Protein AF-A0A5S4UUR8-F1 (afdb_monomer_lite)

Secondary structure (DSSP, 8-state):
-EEEEETTEEEEE----SS-------TTSSHHHHHHHHHHHHHHHHHHHTSTT--S--HHHHHHHHHHHHHHHH--SSGGGGBPP-SS--EEEEEE--SSGGG-EEEEEETT--S--EESSPPSS--SS------SS-HHHHHHHHHHHHHHS--S--HHHHHHHHHHTSPPPPTHHHHHHTT-

Foldseek 3Di:
DWKDQFALDNIDDDDDDPDDDDDDDDPPNCPQVVVQLVQLLQQLLQVLQPDPPRDWFDQVSSFQSSQVSNCLAVVDPFSLSRGHDDPDWDKIKDWDDDPPNLQTWIWIDTNPHGRTIGTDDIRRGGNNDRDADDDPDDLPVCLVCNLV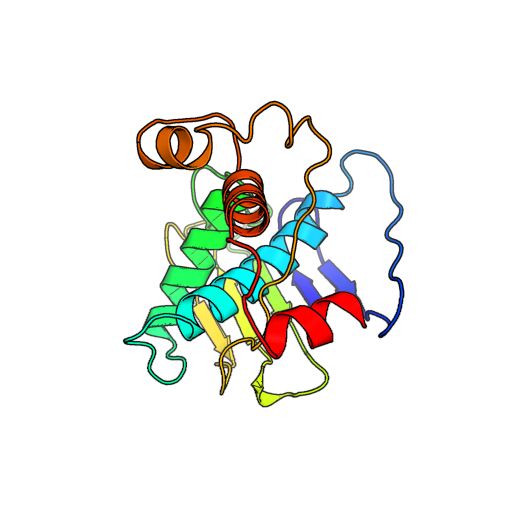CVVVHDDPDGCNSNVNSVVVPDPQDPDPVNVVVVVD

pLDDT: mean 89.29, std 11.8, range [49.94, 98.38]

Structure (mmCIF, N/CA/C/O backbone):
data_AF-A0A5S4UUR8-F1
#
_entry.id   AF-A0A5S4UUR8-F1
#
loop_
_atom_site.group_PDB
_atom_site.id
_atom_site.type_symbol
_atom_site.label_atom_id
_atom_site.label_alt_id
_atom_site.label_comp_id
_atom_site.label_asym_id
_atom_site.label_entity_id
_atom_site.label_seq_id
_atom_site.pdbx_PDB_ins_code
_atom_site.Cartn_x
_atom_site.Cartn_y
_atom_site.Cartn_z
_atom_site.occupancy
_atom_site.B_iso_or_equiv
_atom_site.auth_seq_id
_atom_site.auth_comp_id
_atom_site.auth_asym_id
_atom_site.auth_atom_id
_atom_site.pdbx_PDB_model_num
ATOM 1 N N . MET A 1 1 ? -0.814 -12.217 3.951 1.00 96.75 1 MET A N 1
ATOM 2 C CA . MET A 1 1 ? -1.194 -10.836 4.332 1.00 96.75 1 MET A CA 1
ATOM 3 C C . MET A 1 1 ? -2.125 -10.910 5.519 1.00 96.75 1 MET A C 1
ATOM 5 O O . MET A 1 1 ? -3.099 -11.648 5.456 1.00 96.75 1 MET A O 1
ATOM 9 N N . ILE A 1 2 ? -1.830 -10.153 6.570 1.00 98.19 2 ILE A N 1
ATOM 10 C CA . ILE A 1 2 ? -2.650 -10.065 7.782 1.00 98.19 2 ILE A CA 1
ATOM 11 C C . ILE A 1 2 ? -3.121 -8.620 7.934 1.00 98.19 2 ILE A C 1
ATOM 13 O O . ILE A 1 2 ? -2.344 -7.682 7.742 1.00 98.19 2 ILE A O 1
ATOM 17 N N . ILE A 1 3 ? -4.397 -8.447 8.259 1.00 97.75 3 ILE A N 1
ATOM 18 C CA . ILE A 1 3 ? -5.050 -7.158 8.482 1.00 97.75 3 ILE A CA 1
ATOM 19 C C . ILE A 1 3 ? -5.802 -7.224 9.802 1.00 97.75 3 ILE A C 1
ATOM 21 O O . ILE A 1 3 ? -6.582 -8.151 10.006 1.00 97.75 3 ILE A O 1
ATOM 25 N N . LYS A 1 4 ? -5.658 -6.203 10.648 1.00 97.12 4 LYS A N 1
ATOM 26 C CA . LYS A 1 4 ? -6.534 -5.989 11.808 1.00 97.12 4 LYS A CA 1
ATOM 27 C C . LYS A 1 4 ? -7.007 -4.549 11.864 1.00 97.12 4 LYS A C 1
ATOM 29 O O . LYS A 1 4 ? -6.220 -3.623 11.685 1.00 97.12 4 LYS A O 1
ATOM 34 N N . ASN A 1 5 ? -8.300 -4.368 12.119 1.00 96.31 5 ASN A N 1
ATOM 35 C CA . ASN A 1 5 ? -8.967 -3.077 12.288 1.00 96.31 5 ASN A CA 1
ATOM 36 C C . ASN A 1 5 ? -8.710 -2.058 11.158 1.00 96.31 5 ASN A C 1
ATOM 38 O O . ASN A 1 5 ? -8.659 -0.857 11.424 1.00 96.31 5 ASN A O 1
ATOM 42 N N . LEU A 1 6 ? -8.585 -2.497 9.903 1.00 96.00 6 LEU A N 1
ATOM 43 C CA . LEU A 1 6 ? -8.455 -1.602 8.752 1.00 96.00 6 LEU A CA 1
ATOM 44 C C . LEU A 1 6 ? -9.814 -1.404 8.075 1.00 96.00 6 LEU A C 1
ATOM 46 O O . LEU A 1 6 ? -10.332 -2.292 7.398 1.00 96.00 6 LEU A O 1
ATOM 50 N N . THR A 1 7 ? -10.350 -0.191 8.129 1.00 94.81 7 THR A N 1
ATOM 51 C CA . THR A 1 7 ? -11.594 0.217 7.461 1.00 94.81 7 THR A CA 1
ATOM 52 C C . THR A 1 7 ? -12.779 -0.682 7.846 1.00 94.81 7 THR A C 1
ATOM 54 O O . THR A 1 7 ? -13.216 -0.647 8.996 1.00 94.81 7 THR A O 1
ATOM 57 N N . VAL A 1 8 ? -13.297 -1.491 6.919 1.00 93.94 8 VAL A N 1
ATOM 58 C CA . VAL A 1 8 ? -14.379 -2.456 7.169 1.00 93.94 8 VAL A CA 1
ATOM 59 C C . VAL A 1 8 ? -13.883 -3.784 7.753 1.00 93.94 8 VAL A C 1
ATOM 61 O O . VAL A 1 8 ? -14.676 -4.530 8.324 1.00 93.94 8 VAL A O 1
ATOM 64 N N . PHE A 1 9 ? -12.582 -4.078 7.667 1.00 94.69 9 PHE A N 1
ATOM 65 C CA . PHE A 1 9 ? -12.004 -5.323 8.167 1.00 94.69 9 PHE A CA 1
ATOM 66 C C . PHE A 1 9 ? -11.793 -5.255 9.683 1.00 94.69 9 PHE A C 1
ATOM 68 O O . PHE A 1 9 ? -11.055 -4.408 10.188 1.00 94.69 9 PHE A O 1
ATOM 75 N N . ALA A 1 10 ? -12.443 -6.162 10.420 1.00 94.44 10 ALA A N 1
ATOM 76 C CA . ALA A 1 10 ? -12.110 -6.424 11.822 1.00 94.44 10 ALA A CA 1
ATOM 77 C C . ALA A 1 10 ? -10.766 -7.153 11.908 1.00 94.44 10 ALA A C 1
ATOM 79 O O . ALA A 1 10 ? -9.849 -6.706 12.585 1.00 94.44 10 ALA A O 1
ATOM 80 N N . GLU A 1 11 ? -10.675 -8.241 11.157 1.00 96.00 11 GLU A N 1
ATOM 81 C CA . GLU A 1 11 ? -9.517 -9.099 11.011 1.00 96.00 11 GLU A CA 1
ATOM 82 C C . GLU A 1 11 ? -9.646 -9.800 9.658 1.00 96.00 11 GLU A C 1
ATOM 84 O O . GLU A 1 11 ? -10.761 -10.100 9.219 1.00 96.00 11 GLU A O 1
ATOM 89 N N . ALA A 1 12 ? -8.530 -9.999 8.970 1.00 96.50 12 ALA A N 1
ATOM 90 C CA . ALA A 1 12 ? -8.457 -10.820 7.775 1.00 96.50 12 ALA A CA 1
ATOM 91 C C . ALA A 1 12 ? -7.053 -11.410 7.651 1.00 96.50 12 ALA A C 1
ATOM 93 O O . ALA A 1 12 ? -6.057 -10.694 7.767 1.00 96.50 12 ALA A O 1
ATOM 94 N N . GLU A 1 13 ? -6.990 -12.701 7.361 1.00 97.69 13 GLU A N 1
ATOM 95 C CA . GLU A 1 13 ? -5.760 -13.411 7.039 1.00 97.69 13 GLU A CA 1
ATOM 96 C C . GLU A 1 13 ? -5.913 -14.010 5.643 1.00 97.69 13 GLU A C 1
ATOM 98 O O . GLU A 1 13 ? -6.865 -14.739 5.365 1.00 97.69 13 GLU A O 1
ATOM 103 N N . LEU A 1 14 ? -5.011 -13.632 4.737 1.00 97.00 14 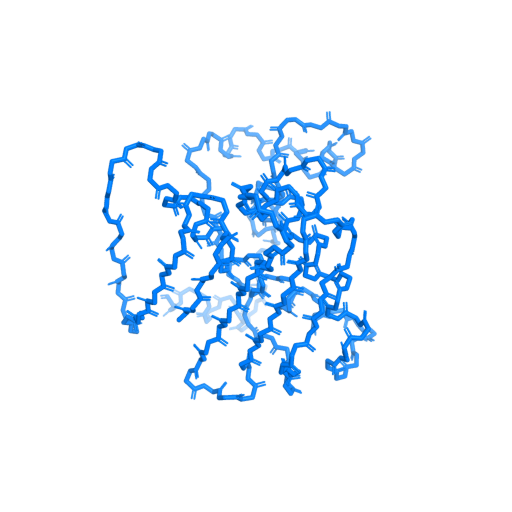LEU A N 1
ATOM 104 C CA . LEU A 1 14 ? -5.046 -14.044 3.340 1.00 97.00 14 LEU A CA 1
ATOM 105 C C . LEU A 1 14 ? -3.724 -14.676 2.929 1.00 97.00 14 LEU A C 1
ATOM 107 O O . LEU A 1 14 ? -2.660 -14.057 3.054 1.00 97.00 14 LEU A O 1
ATOM 111 N N . THR A 1 15 ? -3.829 -15.857 2.333 1.00 96.88 15 THR A N 1
ATOM 112 C CA . THR A 1 15 ? -2.734 -16.538 1.644 1.00 96.88 15 THR A CA 1
ATOM 113 C C . THR A 1 15 ? -2.980 -16.440 0.148 1.00 96.88 15 THR A C 1
ATOM 115 O O . THR A 1 15 ? -4.022 -16.870 -0.343 1.00 96.88 15 THR A O 1
ATOM 118 N N . PHE A 1 16 ? -2.036 -15.840 -0.573 1.00 95.81 16 PHE A N 1
ATOM 119 C CA . PHE A 1 16 ? -2.121 -15.693 -2.022 1.00 95.81 16 PHE A CA 1
ATOM 120 C C . PHE A 1 16 ? -1.439 -16.874 -2.714 1.00 95.81 16 PHE A C 1
ATOM 122 O O . PHE A 1 16 ? -0.411 -17.365 -2.253 1.00 95.81 16 PHE A O 1
ATOM 129 N N . SER A 1 17 ? -2.002 -17.311 -3.836 1.00 95.94 17 SER A N 1
ATOM 130 C CA . SER A 1 17 ? -1.333 -18.221 -4.765 1.00 95.94 17 SER A CA 1
ATOM 131 C C . SER A 1 17 ? -0.303 -17.466 -5.614 1.00 95.94 17 SER A C 1
ATOM 133 O O . SER A 1 17 ? -0.452 -16.265 -5.850 1.00 95.94 17 SER A O 1
ATOM 135 N N . ALA A 1 18 ? 0.705 -18.176 -6.126 1.00 93.56 18 ALA A N 1
ATOM 136 C CA . ALA A 1 18 ? 1.696 -17.617 -7.053 1.00 93.56 18 ALA A CA 1
ATOM 137 C C . ALA A 1 18 ? 1.113 -17.256 -8.437 1.00 93.56 18 ALA A C 1
ATOM 139 O O . ALA A 1 18 ? 1.745 -16.541 -9.211 1.00 93.56 18 ALA A O 1
ATOM 140 N N . GLY A 1 19 ? -0.077 -17.776 -8.758 1.00 95.00 19 GLY A N 1
ATOM 141 C CA . GLY A 1 19 ? -0.773 -17.528 -10.015 1.00 95.00 19 GLY A CA 1
ATOM 142 C C . GLY A 1 19 ? -1.834 -16.437 -9.885 1.00 95.00 19 GLY A C 1
ATOM 143 O O . GLY A 1 19 ? -1.593 -15.341 -9.378 1.00 95.00 19 GLY A O 1
ATOM 144 N N . LEU A 1 20 ? -3.036 -16.744 -10.369 1.00 95.19 20 LEU A N 1
ATOM 145 C CA . LEU A 1 20 ? -4.160 -15.820 -10.333 1.00 95.19 20 LEU A CA 1
ATOM 146 C C . LEU A 1 20 ? -4.904 -15.916 -8.999 1.00 95.19 20 LEU A C 1
ATOM 148 O O . LEU A 1 20 ? -5.399 -16.973 -8.616 1.00 95.19 20 LEU A O 1
ATOM 152 N N . ASN A 1 21 ? -5.053 -14.775 -8.335 1.00 96.12 21 ASN A N 1
ATOM 153 C CA . ASN A 1 21 ? -5.873 -14.638 -7.140 1.00 96.12 21 ASN A CA 1
ATOM 154 C C . ASN A 1 21 ? -7.177 -13.922 -7.503 1.00 96.12 21 ASN A C 1
ATOM 156 O O . ASN A 1 21 ? -7.143 -12.809 -8.026 1.00 96.12 21 ASN A O 1
ATOM 160 N N . VAL A 1 22 ? -8.321 -14.547 -7.216 1.00 95.88 22 VAL A N 1
ATOM 161 C CA . VAL A 1 22 ? -9.651 -13.980 -7.481 1.00 95.88 22 VAL A CA 1
ATOM 162 C C . VAL A 1 22 ? -10.317 -13.639 -6.151 1.00 95.88 22 VAL A C 1
ATOM 164 O O . VAL A 1 22 ? -10.516 -14.512 -5.312 1.00 95.88 22 VAL A O 1
ATOM 167 N N . ILE A 1 23 ? -10.663 -12.365 -5.957 1.00 94.31 23 ILE A N 1
ATOM 168 C CA . ILE A 1 23 ? -11.303 -11.870 -4.731 1.00 94.31 23 ILE A CA 1
ATOM 169 C C . ILE A 1 23 ? -12.742 -11.472 -5.051 1.00 94.31 23 ILE A C 1
ATOM 171 O O . ILE A 1 23 ? -12.981 -10.518 -5.793 1.00 94.31 23 ILE A O 1
ATOM 175 N N . VAL A 1 24 ? -13.700 -12.186 -4.461 1.00 94.75 24 VAL A N 1
ATOM 176 C CA . VAL A 1 24 ? -15.140 -11.979 -4.668 1.00 94.75 24 VAL A CA 1
ATOM 177 C C . VAL A 1 24 ? -15.791 -11.528 -3.364 1.00 94.75 24 VAL A C 1
ATOM 179 O O . VAL A 1 24 ? -15.368 -11.898 -2.275 1.00 94.75 24 VAL A O 1
ATOM 182 N N . GLY A 1 25 ? -16.817 -10.693 -3.474 1.00 93.50 25 GLY A N 1
ATOM 183 C CA . GLY A 1 25 ? -17.599 -10.203 -2.344 1.00 93.50 25 GLY A CA 1
ATOM 184 C C . GLY A 1 25 ? -18.566 -9.121 -2.797 1.00 93.50 25 GLY A C 1
ATOM 185 O O . GLY A 1 25 ? -18.416 -8.573 -3.894 1.00 93.50 25 GLY A O 1
ATOM 186 N N . GLU A 1 26 ? -19.532 -8.775 -1.957 1.00 94.75 26 GLU A N 1
ATOM 187 C CA . GLU A 1 26 ? -20.516 -7.738 -2.267 1.00 94.75 26 GLU A CA 1
ATOM 188 C C . GLU A 1 26 ? -19.878 -6.341 -2.359 1.00 94.75 26 GLU A C 1
ATOM 190 O O . GLU A 1 26 ? -18.713 -6.098 -1.997 1.00 94.75 26 GLU A O 1
ATOM 195 N N . ASN A 1 27 ? -20.632 -5.395 -2.914 1.00 91.69 27 ASN A N 1
ATOM 196 C CA . ASN A 1 27 ? -20.220 -3.998 -2.954 1.00 91.69 27 ASN A CA 1
ATOM 197 C C . ASN A 1 27 ? -20.096 -3.455 -1.526 1.00 91.69 27 ASN A C 1
ATOM 199 O O . ASN A 1 27 ? -20.938 -3.710 -0.677 1.00 91.69 27 ASN A O 1
ATOM 203 N N . GLY A 1 28 ? -19.016 -2.723 -1.250 1.00 90.19 28 GLY A N 1
ATOM 204 C CA . GLY A 1 28 ? -18.756 -2.189 0.090 1.00 90.19 28 GLY A CA 1
ATOM 205 C C . GLY A 1 28 ? -18.038 -3.139 1.059 1.00 90.19 28 GLY A C 1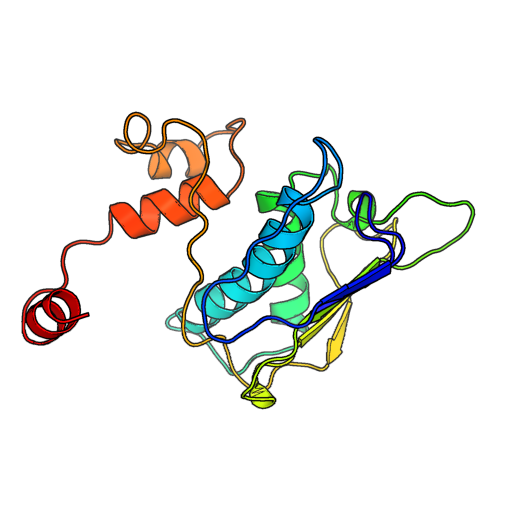
ATOM 206 O O . GLY A 1 28 ? -17.584 -2.675 2.098 1.00 90.19 28 GLY A O 1
ATOM 207 N N . CYS A 1 29 ? -17.791 -4.410 0.713 1.00 93.50 29 CYS A N 1
ATOM 208 C CA . CYS A 1 29 ? -17.043 -5.348 1.577 1.00 93.50 29 CYS A CA 1
ATOM 209 C C . CYS A 1 29 ? -15.529 -5.067 1.695 1.00 93.50 29 CYS A C 1
ATOM 211 O O . CYS A 1 29 ? -14.784 -5.901 2.195 1.00 93.50 29 CYS A O 1
ATOM 213 N N . GLY A 1 30 ? -15.034 -3.929 1.199 1.00 93.94 30 GLY A N 1
ATOM 214 C CA . GLY A 1 30 ? -13.624 -3.549 1.349 1.00 93.94 30 GLY A CA 1
ATOM 215 C C . GLY A 1 30 ? -12.650 -4.189 0.358 1.00 93.94 30 GLY A C 1
ATOM 216 O O . GLY A 1 30 ? -11.448 -4.010 0.520 1.00 93.94 30 GLY A O 1
ATOM 217 N N . LYS A 1 31 ? -13.119 -4.867 -0.702 1.00 95.06 31 LYS A N 1
ATOM 218 C CA . LYS A 1 31 ? -12.254 -5.477 -1.740 1.00 95.06 31 LYS A CA 1
ATOM 219 C C . LYS A 1 31 ? -11.187 -4.508 -2.273 1.00 95.06 31 LYS A C 1
ATOM 221 O O . LYS A 1 31 ? -10.006 -4.835 -2.314 1.00 95.06 31 LYS A O 1
ATOM 226 N N . SER A 1 32 ? -11.596 -3.285 -2.619 1.00 94.19 32 SER A N 1
ATOM 227 C CA . SER A 1 32 ? -10.669 -2.256 -3.100 1.00 94.19 32 SER A CA 1
ATOM 228 C C . SER A 1 32 ? -9.694 -1.800 -2.018 1.00 94.19 32 SER A C 1
ATOM 230 O O . SER A 1 32 ? -8.544 -1.533 -2.331 1.00 94.19 32 SER A O 1
ATOM 232 N N . HIS A 1 33 ? -10.124 -1.728 -0.755 1.00 95.75 33 HIS A N 1
ATOM 233 C CA . HIS A 1 33 ? -9.256 -1.344 0.361 1.00 95.75 33 HIS A CA 1
ATOM 234 C C . HIS A 1 33 ? -8.196 -2.413 0.628 1.00 95.75 33 HIS A C 1
ATOM 236 O O . HIS A 1 33 ? -7.029 -2.076 0.775 1.00 95.75 33 HIS A O 1
ATOM 242 N N . LEU A 1 34 ? -8.581 -3.690 0.597 1.00 96.50 34 LEU A N 1
ATOM 243 C CA . LEU A 1 34 ? -7.673 -4.830 0.704 1.00 96.50 34 LEU A CA 1
ATOM 244 C C . LEU A 1 34 ? -6.558 -4.761 -0.351 1.00 96.50 34 LEU A C 1
ATOM 246 O O . LEU A 1 34 ? -5.376 -4.769 -0.006 1.00 96.50 34 LEU A O 1
ATOM 250 N N . LEU A 1 35 ? -6.933 -4.636 -1.629 1.00 96.12 35 LEU A N 1
ATOM 251 C CA . LEU A 1 35 ? -5.970 -4.570 -2.732 1.00 96.12 35 LEU A CA 1
ATOM 252 C C . LEU A 1 35 ? -5.103 -3.309 -2.664 1.00 96.12 35 LEU A C 1
ATOM 254 O O . LEU A 1 35 ? -3.888 -3.386 -2.835 1.00 96.12 35 LEU A O 1
ATOM 258 N N . LYS A 1 36 ? -5.713 -2.155 -2.375 1.00 97.19 36 LYS A N 1
ATOM 259 C CA . LYS A 1 36 ? -4.995 -0.885 -2.254 1.00 97.19 36 LYS A CA 1
ATOM 260 C C . LYS A 1 36 ? -4.015 -0.881 -1.089 1.00 97.19 36 LYS A C 1
ATOM 262 O O . LYS A 1 36 ? -2.927 -0.357 -1.255 1.00 97.19 36 LYS A O 1
ATOM 267 N N . SER A 1 37 ? -4.334 -1.493 0.049 1.00 97.56 37 SER A N 1
ATOM 268 C CA . SER A 1 37 ? -3.401 -1.578 1.177 1.00 97.56 37 SER A CA 1
ATOM 269 C C . SER A 1 37 ? -2.180 -2.434 0.864 1.00 97.56 37 SER A C 1
ATOM 271 O O . SER A 1 37 ? -1.068 -2.018 1.177 1.00 97.56 37 SER A O 1
ATOM 273 N N . ALA A 1 38 ? -2.359 -3.586 0.207 1.00 97.38 38 ALA A N 1
ATOM 274 C CA . ALA A 1 38 ? -1.225 -4.379 -0.270 1.00 97.38 38 ALA A CA 1
ATOM 275 C C . ALA A 1 38 ? -0.386 -3.580 -1.280 1.00 97.38 38 ALA A C 1
ATOM 277 O O . ALA A 1 38 ? 0.832 -3.472 -1.134 1.00 97.38 38 ALA A O 1
ATOM 278 N N . TYR A 1 39 ? -1.052 -2.952 -2.253 1.00 97.94 39 TYR A N 1
ATOM 279 C CA . TYR A 1 39 ? -0.413 -2.096 -3.247 1.00 97.94 39 TYR A CA 1
ATOM 280 C C . TYR A 1 39 ? 0.385 -0.954 -2.603 1.00 97.94 39 TYR A C 1
ATOM 282 O O . TYR A 1 39 ? 1.546 -0.778 -2.953 1.00 97.94 39 TYR A O 1
ATOM 290 N N . SER A 1 40 ? -0.183 -0.226 -1.634 1.00 98.19 40 SER A N 1
ATOM 291 C CA . SER A 1 40 ? 0.468 0.911 -0.973 1.00 98.19 40 SER A CA 1
ATOM 292 C C . SER A 1 40 ? 1.817 0.531 -0.374 1.00 98.19 40 SER A C 1
ATOM 294 O O . SER A 1 40 ? 2.783 1.260 -0.566 1.00 98.19 40 SER A O 1
ATOM 296 N N . LEU A 1 41 ? 1.917 -0.598 0.334 1.00 97.94 41 LEU A N 1
ATOM 297 C CA . LEU A 1 41 ? 3.177 -0.977 0.985 1.00 97.94 41 LEU A CA 1
ATOM 298 C C . LEU A 1 41 ? 4.222 -1.447 -0.028 1.00 97.94 41 LEU A C 1
ATOM 300 O O . LEU A 1 41 ? 5.381 -1.039 0.047 1.00 97.94 41 LEU A O 1
ATOM 304 N N . ILE A 1 42 ? 3.811 -2.257 -1.008 1.00 97.94 42 ILE A N 1
ATOM 305 C CA . ILE A 1 42 ? 4.733 -2.782 -2.022 1.00 97.94 42 ILE A CA 1
ATOM 306 C C . ILE A 1 42 ? 5.220 -1.647 -2.938 1.00 97.94 42 ILE A C 1
ATOM 308 O O . ILE A 1 42 ? 6.419 -1.538 -3.187 1.00 97.94 42 ILE A O 1
ATOM 312 N N . ALA A 1 43 ? 4.318 -0.773 -3.398 1.00 97.81 43 ALA A N 1
ATOM 313 C CA . ALA A 1 43 ? 4.649 0.369 -4.250 1.00 97.81 43 ALA A CA 1
ATOM 314 C C . ALA A 1 43 ? 5.583 1.348 -3.543 1.00 97.81 43 ALA A C 1
ATOM 316 O O . ALA A 1 43 ? 6.628 1.686 -4.087 1.00 97.81 43 ALA A O 1
ATOM 317 N N . ALA A 1 44 ? 5.264 1.729 -2.306 1.00 97.50 44 ALA A N 1
ATOM 318 C CA . ALA A 1 44 ? 6.066 2.690 -1.562 1.00 97.50 44 ALA A CA 1
ATOM 319 C C . ALA A 1 44 ? 7.484 2.164 -1.269 1.00 97.50 44 ALA A C 1
ATOM 321 O O . ALA A 1 44 ? 8.456 2.906 -1.389 1.00 97.50 44 ALA A O 1
ATOM 322 N N . SER A 1 45 ? 7.620 0.868 -0.956 1.00 97.50 45 SER A N 1
ATOM 323 C CA . SER A 1 45 ? 8.929 0.217 -0.809 1.00 97.50 45 SER A CA 1
ATOM 324 C C . SER A 1 45 ? 9.715 0.207 -2.129 1.00 97.50 45 SER A C 1
ATOM 326 O O . SER A 1 45 ? 10.885 0.589 -2.163 1.00 97.50 45 SER A O 1
ATOM 328 N N . ALA A 1 46 ? 9.072 -0.175 -3.235 1.00 96.56 46 ALA A N 1
ATOM 329 C CA . ALA A 1 46 ? 9.723 -0.231 -4.543 1.00 96.56 46 ALA A CA 1
ATOM 330 C C . ALA A 1 46 ? 10.121 1.155 -5.078 1.00 96.56 46 ALA A C 1
ATOM 332 O O . ALA A 1 46 ? 11.159 1.296 -5.723 1.00 96.56 46 ALA A O 1
ATOM 333 N N . GLU A 1 47 ? 9.308 2.182 -4.836 1.00 95.06 47 GLU A N 1
ATOM 334 C CA . GLU A 1 47 ? 9.591 3.569 -5.216 1.00 95.06 47 GLU A CA 1
ATOM 335 C C . GLU A 1 47 ? 10.781 4.135 -4.449 1.00 95.06 47 GLU A C 1
ATOM 337 O O . GLU A 1 47 ? 11.667 4.736 -5.059 1.00 95.06 47 GLU A O 1
ATOM 342 N N . GLU A 1 48 ? 10.841 3.909 -3.135 1.00 96.12 48 GLU A N 1
ATOM 343 C CA . GLU A 1 48 ? 11.961 4.362 -2.311 1.00 96.12 48 GLU A CA 1
ATOM 344 C C . GLU A 1 48 ? 13.270 3.692 -2.738 1.00 96.12 48 GLU A C 1
ATOM 346 O O . GLU A 1 48 ? 14.268 4.378 -2.952 1.00 96.12 48 GLU A O 1
ATOM 351 N N . GLY A 1 49 ? 13.245 2.376 -2.973 1.00 95.25 49 GLY A N 1
ATOM 352 C CA . GLY A 1 49 ? 14.414 1.612 -3.415 1.00 95.25 49 GLY A CA 1
ATOM 353 C C . GLY A 1 49 ? 14.946 1.979 -4.805 1.00 95.25 49 GLY A C 1
ATOM 354 O O . GLY A 1 49 ? 16.085 1.651 -5.127 1.00 95.25 49 GLY A O 1
ATOM 355 N N . ARG A 1 50 ? 14.156 2.666 -5.641 1.00 91.69 50 ARG A N 1
ATOM 356 C CA . ARG A 1 50 ? 14.582 3.138 -6.975 1.00 91.69 50 ARG A CA 1
ATOM 357 C C . ARG A 1 50 ? 15.268 4.498 -6.957 1.00 91.69 50 ARG A C 1
ATOM 359 O O . ARG A 1 50 ? 15.817 4.903 -7.983 1.00 91.69 50 ARG A O 1
ATOM 366 N N . LYS A 1 51 ? 15.214 5.233 -5.845 1.00 92.44 51 LYS A N 1
ATOM 367 C CA . LYS A 1 51 ? 15.862 6.545 -5.755 1.00 92.44 51 LYS A CA 1
ATOM 368 C C . LYS A 1 51 ? 17.378 6.385 -5.854 1.00 92.44 51 LYS A C 1
ATOM 370 O O . LYS A 1 51 ? 17.954 5.464 -5.289 1.00 92.44 51 LYS A O 1
ATOM 375 N N . LEU A 1 52 ? 18.044 7.330 -6.518 1.00 85.00 52 LEU A N 1
ATOM 376 C CA . LEU A 1 52 ? 19.511 7.330 -6.647 1.00 85.00 52 LEU A CA 1
ATOM 377 C C . LEU A 1 52 ? 20.227 7.386 -5.288 1.00 85.00 52 LEU A C 1
ATOM 379 O O . LEU A 1 52 ? 21.337 6.887 -5.150 1.00 85.00 52 LEU A O 1
ATOM 383 N N . SER A 1 53 ? 19.583 7.989 -4.289 1.00 86.75 53 SER A N 1
ATOM 384 C CA . SER A 1 53 ? 20.069 8.105 -2.914 1.00 86.75 53 SER A CA 1
ATOM 385 C C . SER A 1 53 ? 19.566 6.988 -1.994 1.00 86.75 53 SER A C 1
ATOM 387 O O . SER A 1 53 ? 19.650 7.139 -0.775 1.00 86.75 53 SER A O 1
ATOM 389 N N . ALA A 1 54 ? 18.965 5.923 -2.535 1.00 86.31 54 ALA A N 1
ATOM 390 C CA . ALA A 1 54 ? 18.390 4.859 -1.725 1.00 86.31 54 ALA A CA 1
ATOM 391 C C . ALA A 1 54 ? 19.485 4.150 -0.916 1.00 86.31 54 ALA A C 1
ATOM 393 O O . ALA A 1 54 ? 20.407 3.547 -1.466 1.00 86.31 54 ALA A O 1
ATOM 394 N N . SER A 1 55 ? 19.370 4.223 0.407 1.00 91.12 55 SER A N 1
ATOM 395 C CA . SER A 1 55 ? 20.103 3.373 1.342 1.00 91.12 55 SER A CA 1
ATOM 396 C C . SER A 1 55 ? 19.277 2.127 1.673 1.00 91.12 55 SER A C 1
ATOM 398 O O . SER A 1 55 ? 18.152 1.981 1.203 1.00 91.12 55 SER A O 1
ATOM 400 N N . VAL A 1 56 ? 19.819 1.216 2.483 1.00 93.88 56 VAL A N 1
ATOM 401 C CA . VAL A 1 56 ? 19.067 0.074 3.038 1.00 93.88 56 VAL A CA 1
ATOM 402 C C . VAL A 1 56 ? 17.814 0.582 3.781 1.00 93.88 56 VAL A C 1
ATOM 404 O O . VAL A 1 56 ? 17.888 1.653 4.398 1.00 93.88 56 VAL A O 1
ATOM 407 N N . PRO A 1 57 ? 16.674 -0.143 3.764 1.00 95.94 57 PRO A N 1
ATOM 408 C CA . PRO A 1 57 ? 15.480 0.281 4.484 1.00 95.94 57 PRO A CA 1
ATOM 409 C C . PRO A 1 57 ? 15.761 0.612 5.949 1.00 95.94 57 PRO A C 1
ATOM 411 O O . PRO A 1 57 ? 16.396 -0.143 6.684 1.00 95.94 57 PRO A O 1
ATOM 414 N N . THR A 1 58 ? 15.241 1.752 6.398 1.00 96.50 58 THR A N 1
ATOM 415 C CA . THR A 1 58 ? 15.284 2.153 7.806 1.00 96.50 58 THR A CA 1
ATOM 416 C C . THR A 1 58 ? 13.873 2.373 8.322 1.00 96.50 58 THR A C 1
ATOM 418 O O . THR A 1 58 ? 12.976 2.754 7.564 1.00 96.50 58 THR A O 1
ATOM 421 N N . LYS A 1 59 ? 13.675 2.185 9.634 1.00 95.94 59 LYS A N 1
ATOM 422 C CA . LYS A 1 59 ? 12.374 2.437 10.269 1.00 95.94 59 LYS A CA 1
ATOM 423 C C . LYS A 1 59 ? 11.887 3.853 9.966 1.00 95.94 59 LYS A C 1
ATOM 425 O O . LYS A 1 59 ? 10.790 4.002 9.450 1.00 95.94 59 LYS A O 1
ATOM 430 N N . THR A 1 60 ? 12.723 4.867 10.178 1.00 95.56 60 THR A N 1
ATOM 431 C CA . THR A 1 60 ? 12.360 6.278 9.975 1.00 95.56 60 THR A CA 1
ATOM 432 C C . THR A 1 60 ? 11.852 6.573 8.563 1.00 95.56 60 THR A C 1
ATOM 434 O O . THR A 1 60 ? 10.886 7.319 8.404 1.00 95.56 60 THR A O 1
ATOM 437 N N . ILE A 1 61 ? 12.477 5.984 7.536 1.00 96.38 61 ILE A N 1
ATOM 438 C CA . ILE A 1 61 ? 12.038 6.153 6.145 1.00 96.38 61 ILE A CA 1
ATOM 439 C C . ILE A 1 61 ? 10.690 5.453 5.938 1.00 96.38 61 ILE A C 1
ATOM 441 O O . ILE A 1 61 ? 9.720 6.098 5.535 1.00 96.38 61 ILE A O 1
ATOM 445 N N . LEU A 1 62 ? 10.596 4.164 6.281 1.00 97.06 62 LEU A N 1
ATOM 446 C CA . LEU A 1 62 ? 9.380 3.368 6.075 1.00 97.06 62 LEU A CA 1
ATOM 447 C C . LEU A 1 62 ? 8.168 3.922 6.834 1.00 97.06 62 LEU A C 1
ATOM 449 O O . LEU A 1 62 ? 7.061 3.912 6.302 1.00 97.06 62 LEU A O 1
ATOM 453 N N . GLN A 1 63 ? 8.365 4.459 8.043 1.00 98.12 63 GLN A N 1
ATOM 454 C CA . GLN A 1 63 ? 7.294 5.057 8.846 1.00 98.12 63 GLN A CA 1
ATOM 455 C C . GLN A 1 63 ? 6.556 6.174 8.105 1.00 98.12 63 GLN A C 1
ATOM 457 O O . GLN A 1 63 ? 5.327 6.248 8.162 1.00 98.12 63 GLN A O 1
ATOM 462 N N . LYS A 1 64 ? 7.305 7.033 7.410 1.00 97.81 64 LYS A N 1
ATOM 463 C CA . LYS A 1 64 ? 6.761 8.172 6.665 1.00 97.81 64 LYS A CA 1
ATOM 464 C C . LYS A 1 64 ? 6.240 7.744 5.303 1.00 97.81 64 LYS A C 1
ATOM 466 O O . LYS A 1 64 ? 5.136 8.120 4.924 1.00 97.81 64 LYS A O 1
ATOM 471 N N . VAL A 1 65 ? 7.013 6.930 4.589 1.00 97.31 65 VAL A N 1
ATOM 472 C CA . VAL A 1 65 ? 6.713 6.509 3.215 1.00 97.31 65 VAL A CA 1
ATOM 473 C C . VAL A 1 65 ? 5.452 5.640 3.157 1.00 97.31 65 VAL A C 1
ATOM 475 O O . VAL A 1 65 ? 4.570 5.901 2.339 1.00 97.31 65 VAL A O 1
ATOM 478 N N . TYR A 1 66 ? 5.282 4.686 4.078 1.00 98.38 66 TYR A N 1
ATOM 479 C CA . TYR A 1 66 ? 4.053 3.888 4.150 1.00 98.38 66 TYR A CA 1
ATOM 480 C C . TYR A 1 66 ? 2.835 4.715 4.555 1.00 98.38 66 TYR A C 1
ATOM 482 O O . TYR A 1 66 ? 1.773 4.569 3.950 1.00 98.38 66 TYR A O 1
ATOM 490 N N . ALA A 1 67 ? 2.975 5.608 5.539 1.00 98.25 67 ALA A N 1
ATOM 491 C CA . ALA A 1 67 ? 1.886 6.496 5.938 1.00 98.25 67 ALA A CA 1
ATOM 492 C C . ALA A 1 67 ? 1.442 7.402 4.782 1.00 98.25 67 ALA A C 1
ATOM 494 O O . ALA A 1 67 ? 0.246 7.502 4.508 1.00 98.25 67 ALA A O 1
ATOM 495 N N . TYR A 1 68 ? 2.402 8.012 4.083 1.00 97.94 68 TYR A N 1
ATOM 496 C CA . TYR A 1 68 ? 2.154 8.852 2.916 1.00 97.94 68 TYR A CA 1
ATOM 497 C C . TYR A 1 68 ? 1.396 8.082 1.833 1.00 97.94 68 TYR A C 1
ATOM 499 O O . TYR A 1 68 ? 0.320 8.514 1.420 1.00 97.94 68 TYR A O 1
ATOM 507 N N . LYS A 1 69 ? 1.899 6.912 1.415 1.00 98.06 69 LYS A N 1
ATOM 508 C CA . LYS A 1 69 ? 1.276 6.144 0.328 1.00 98.06 69 LYS A CA 1
ATOM 509 C C . LYS A 1 69 ? -0.123 5.644 0.702 1.00 98.06 69 LYS A C 1
ATOM 511 O O . LYS A 1 69 ? -1.041 5.719 -0.108 1.00 98.06 69 LYS A O 1
ATOM 516 N N . LEU A 1 70 ? -0.330 5.180 1.940 1.00 98.25 70 LEU A N 1
ATOM 517 C CA . LEU A 1 70 ? -1.658 4.774 2.422 1.00 98.25 70 LEU A CA 1
ATOM 518 C C . LEU A 1 70 ? -2.661 5.934 2.371 1.00 98.25 70 LEU A C 1
ATOM 520 O O . LEU A 1 70 ? -3.790 5.744 1.918 1.00 98.25 70 LEU A O 1
ATOM 524 N N . VAL A 1 71 ? -2.262 7.134 2.807 1.00 97.62 71 VAL A N 1
ATOM 525 C CA . VAL A 1 71 ? -3.139 8.314 2.805 1.00 97.62 71 VAL A CA 1
ATOM 526 C C . VAL A 1 71 ? -3.465 8.763 1.380 1.00 97.62 71 VAL A C 1
ATOM 528 O O . VAL A 1 71 ? -4.627 9.001 1.070 1.00 97.62 71 VAL A O 1
ATOM 531 N N . ASN A 1 72 ? -2.490 8.824 0.480 1.00 96.31 72 ASN A N 1
ATOM 532 C CA . ASN A 1 72 ? -2.733 9.298 -0.886 1.00 96.31 72 ASN A CA 1
ATOM 533 C C . ASN A 1 72 ? -3.526 8.300 -1.754 1.00 96.31 72 ASN A C 1
ATOM 535 O O . ASN A 1 72 ? -4.233 8.706 -2.678 1.00 96.31 72 ASN A O 1
ATOM 539 N N . ILE A 1 73 ? -3.486 7.002 -1.432 1.00 96.31 73 ILE A N 1
ATOM 540 C CA . ILE A 1 73 ? -4.206 5.953 -2.176 1.00 96.31 73 ILE A CA 1
ATOM 541 C C . ILE A 1 73 ? -5.616 5.682 -1.640 1.00 96.31 73 ILE A C 1
ATOM 543 O O . ILE A 1 73 ? -6.557 5.460 -2.414 1.00 96.31 73 ILE A O 1
ATOM 547 N N . LEU A 1 74 ? -5.775 5.640 -0.315 1.00 95.81 74 LEU A N 1
ATOM 548 C CA . LEU A 1 74 ? -7.068 5.374 0.330 1.00 95.81 74 LEU A CA 1
ATOM 549 C C . LEU A 1 74 ? -7.847 6.662 0.629 1.00 95.81 74 LEU A C 1
ATOM 551 O O . LEU A 1 74 ? -9.031 6.588 0.943 1.00 95.81 74 LEU A O 1
ATOM 555 N N . ARG A 1 75 ? -7.192 7.825 0.522 1.00 94.75 75 ARG A N 1
ATOM 556 C CA . ARG A 1 75 ? -7.747 9.178 0.703 1.00 94.75 75 ARG A CA 1
ATOM 557 C C . ARG A 1 75 ? -8.566 9.406 1.988 1.00 94.75 75 ARG A C 1
ATOM 559 O O . ARG A 1 75 ? -9.634 10.016 1.927 1.00 94.75 75 ARG A O 1
ATOM 566 N N . PRO A 1 76 ? -8.105 8.955 3.169 1.00 94.88 76 PRO A N 1
ATOM 567 C CA . PRO A 1 76 ? -8.673 9.412 4.431 1.00 94.88 76 PRO A CA 1
ATOM 568 C C . PRO A 1 76 ? -8.257 10.869 4.727 1.00 94.88 76 PRO A C 1
ATOM 570 O O . PRO A 1 76 ? -7.252 11.349 4.213 1.00 94.88 76 PRO A O 1
ATOM 573 N N . GLU A 1 77 ? -8.950 11.548 5.648 1.00 92.75 77 GLU A N 1
ATOM 574 C CA . GLU A 1 77 ? -8.502 12.861 6.165 1.00 92.75 77 GLU A CA 1
ATOM 575 C C . GLU A 1 77 ? -7.134 12.778 6.870 1.00 92.75 77 GLU A C 1
ATOM 577 O O . GLU A 1 77 ? -6.310 13.683 6.774 1.00 92.75 77 GLU A O 1
ATOM 582 N N . THR A 1 78 ? -6.895 11.691 7.610 1.00 95.19 78 THR A N 1
ATOM 583 C CA . THR A 1 78 ? -5.625 11.382 8.283 1.00 95.19 78 THR A CA 1
ATOM 584 C C . THR A 1 78 ? -5.403 9.874 8.301 1.00 95.19 78 THR A C 1
ATOM 586 O O . THR A 1 78 ? -6.364 9.108 8.215 1.00 95.19 78 THR A O 1
ATOM 589 N N . LEU A 1 79 ? -4.159 9.422 8.488 1.00 97.06 79 LEU A N 1
ATOM 590 C CA . LEU A 1 79 ? -3.830 7.992 8.571 1.00 97.06 79 LEU A CA 1
ATOM 591 C C . LEU A 1 79 ? -4.738 7.229 9.554 1.00 97.06 79 LEU A C 1
ATOM 593 O O . LEU A 1 79 ? -5.297 6.188 9.219 1.00 97.06 79 LEU A O 1
ATOM 597 N N . GLY A 1 80 ? -4.952 7.780 10.750 1.00 95.06 80 GLY A N 1
ATOM 598 C CA . GLY A 1 80 ? -5.770 7.167 11.796 1.00 95.06 80 GLY A CA 1
ATOM 599 C C . GLY A 1 80 ? -7.244 6.986 11.427 1.00 95.06 80 GLY A C 1
ATOM 600 O O . GLY A 1 80 ? -7.921 6.166 12.043 1.00 95.06 80 GLY A O 1
ATOM 601 N N . ARG A 1 81 ? -7.758 7.677 10.398 1.00 94.25 81 ARG A N 1
ATOM 602 C CA . ARG A 1 81 ? -9.123 7.462 9.883 1.00 94.25 81 ARG A CA 1
ATOM 603 C C . ARG A 1 81 ? -9.265 6.182 9.056 1.00 94.25 81 ARG A C 1
ATOM 605 O O . ARG A 1 81 ? -10.395 5.781 8.795 1.00 94.25 81 ARG A O 1
ATOM 612 N N . LEU A 1 82 ? -8.161 5.520 8.702 1.00 95.56 82 LEU A N 1
ATOM 613 C CA . LEU A 1 82 ? -8.186 4.158 8.161 1.00 95.56 82 LEU A CA 1
ATOM 614 C C . LEU A 1 82 ? -8.400 3.104 9.247 1.00 95.56 82 LEU A C 1
ATOM 616 O O . LEU A 1 82 ? -8.858 2.008 8.937 1.00 95.56 82 LEU A O 1
ATOM 620 N N . ALA A 1 83 ? -8.091 3.413 10.508 1.00 94.81 83 ALA A N 1
ATOM 621 C CA . ALA A 1 83 ? -8.347 2.493 11.603 1.00 94.81 83 ALA A CA 1
ATOM 622 C C . ALA A 1 83 ? -9.852 2.439 11.903 1.00 94.81 83 ALA A C 1
ATOM 624 O O . ALA A 1 83 ? -10.539 3.466 11.961 1.00 94.81 83 ALA A O 1
ATOM 625 N N . ARG A 1 84 ? -10.378 1.232 12.112 1.00 90.38 84 ARG A N 1
ATOM 626 C CA . ARG A 1 84 ? -11.787 1.008 12.435 1.00 90.38 84 ARG A CA 1
ATOM 627 C C . ARG A 1 84 ? -12.139 1.712 13.746 1.00 90.38 84 ARG A C 1
ATOM 629 O O . ARG A 1 84 ? -11.474 1.529 14.763 1.00 90.38 84 ARG A O 1
ATOM 636 N N . ARG A 1 85 ? -13.220 2.498 13.741 1.00 81.31 85 ARG A N 1
ATOM 637 C CA . ARG A 1 85 ? -13.725 3.150 14.957 1.00 81.31 85 ARG A CA 1
ATOM 638 C C . ARG A 1 85 ? -14.437 2.128 15.838 1.00 81.31 85 ARG A C 1
ATOM 640 O O . ARG A 1 85 ? -15.451 1.562 15.440 1.00 81.31 85 ARG A O 1
ATOM 647 N N . LYS A 1 86 ? -13.918 1.937 17.044 1.00 77.88 86 LYS A N 1
ATOM 648 C CA . LYS A 1 86 ? -14.566 1.244 18.161 1.00 77.88 86 LYS A CA 1
ATOM 649 C C . LYS A 1 86 ? -14.306 2.039 19.439 1.00 77.88 86 LYS A C 1
ATOM 651 O O . LYS A 1 86 ? -13.408 2.879 19.472 1.00 77.88 86 LYS A O 1
ATOM 656 N N . GLN A 1 87 ? -15.111 1.808 20.471 1.00 70.31 87 GLN A N 1
ATOM 657 C CA . GLN A 1 87 ? -14.883 2.398 21.787 1.00 70.31 87 GLN A CA 1
ATOM 658 C C . GLN A 1 87 ? -13.566 1.847 22.358 1.00 70.31 87 GLN A C 1
ATOM 660 O O . GLN A 1 87 ? -13.420 0.637 22.494 1.00 70.31 87 GLN A O 1
ATOM 665 N N . GLY A 1 88 ? -12.602 2.727 22.646 1.00 68.75 88 GLY A N 1
ATOM 666 C CA . GLY A 1 88 ? -11.262 2.356 23.118 1.00 68.75 88 GLY A CA 1
ATOM 667 C C . GLY A 1 88 ? -10.132 2.730 22.150 1.00 68.75 88 GLY A C 1
ATOM 668 O O . GLY A 1 88 ? -10.354 3.282 21.072 1.00 68.75 88 GLY A O 1
ATOM 669 N N . ARG A 1 89 ? -8.886 2.462 22.561 1.00 66.00 89 ARG A N 1
ATOM 670 C CA . ARG A 1 89 ? -7.677 2.732 21.765 1.00 66.00 89 ARG A CA 1
ATOM 671 C C . ARG A 1 89 ? -7.257 1.471 21.009 1.00 66.00 89 ARG A C 1
ATOM 673 O O . ARG A 1 89 ? -6.310 0.800 21.398 1.00 66.00 89 ARG A O 1
ATOM 680 N N . GLU A 1 90 ? -7.969 1.169 19.933 1.00 74.56 90 GLU A N 1
ATOM 681 C CA . GLU A 1 90 ? -7.604 0.090 19.011 1.00 74.56 90 GLU A CA 1
ATOM 682 C C . GLU A 1 90 ? -6.478 0.528 18.064 1.00 74.56 90 GLU A C 1
ATOM 684 O O . GLU A 1 90 ? -6.356 1.708 17.700 1.00 74.56 90 GLU A O 1
ATOM 689 N N . ARG A 1 91 ? -5.643 -0.435 17.667 1.00 91.00 91 ARG A N 1
ATOM 690 C CA . ARG A 1 91 ? -4.607 -0.252 16.648 1.00 91.00 91 ARG A CA 1
ATOM 691 C C . ARG A 1 91 ? -5.045 -0.937 15.361 1.00 91.00 91 ARG A C 1
ATOM 693 O O . ARG A 1 91 ? -5.620 -2.023 15.388 1.00 91.00 91 ARG A O 1
ATOM 700 N N . CYS A 1 92 ? -4.787 -0.271 14.243 1.00 96.31 92 CYS A N 1
ATOM 701 C CA . CYS A 1 92 ? -4.805 -0.895 12.932 1.00 96.31 92 CYS A CA 1
ATOM 702 C C . CYS A 1 92 ? -3.456 -1.568 12.709 1.00 96.31 92 CYS A C 1
ATOM 704 O O . CYS A 1 92 ? -2.425 -0.953 12.983 1.00 96.31 92 CYS A O 1
ATOM 706 N N . GLU A 1 93 ? -3.465 -2.787 12.185 1.00 97.88 93 GLU A N 1
ATOM 707 C CA . GLU A 1 93 ? -2.264 -3.576 11.910 1.00 97.88 93 GLU A CA 1
ATOM 708 C C . GLU A 1 93 ? -2.314 -4.095 10.474 1.00 97.88 93 GLU A C 1
ATOM 710 O O . GLU A 1 93 ? -3.366 -4.525 9.991 1.00 97.88 93 GLU A O 1
ATOM 715 N N . LEU A 1 94 ? -1.174 -4.031 9.791 1.00 98.19 94 LEU A N 1
ATOM 716 C CA . LEU A 1 94 ? -0.977 -4.568 8.451 1.00 98.19 94 LEU A CA 1
ATOM 717 C C . LEU A 1 94 ? 0.354 -5.304 8.409 1.00 98.19 94 LEU A C 1
ATOM 719 O O . LEU A 1 94 ? 1.381 -4.728 8.762 1.00 98.19 94 LEU A O 1
ATOM 723 N N . ALA A 1 95 ? 0.339 -6.546 7.935 1.00 98.38 95 ALA A N 1
ATOM 724 C CA . ALA A 1 95 ? 1.546 -7.332 7.714 1.00 98.38 95 ALA A CA 1
ATOM 725 C C . ALA A 1 95 ? 1.519 -8.014 6.344 1.00 98.38 95 ALA A C 1
ATOM 727 O O . ALA A 1 95 ? 0.517 -8.623 5.942 1.00 98.38 95 ALA A O 1
ATOM 728 N N . LEU A 1 96 ? 2.639 -7.926 5.632 1.00 98.00 96 LEU A N 1
ATOM 729 C CA . LEU A 1 96 ? 2.889 -8.622 4.377 1.00 98.00 96 LEU A CA 1
ATOM 730 C C . LEU A 1 96 ? 4.073 -9.565 4.561 1.00 98.00 96 LEU A C 1
ATOM 732 O O . LEU A 1 96 ? 5.144 -9.143 4.992 1.00 98.00 96 LEU A O 1
ATOM 736 N N . SER A 1 97 ? 3.851 -10.823 4.190 1.00 97.62 97 SER A N 1
ATOM 737 C CA . SER A 1 97 ? 4.875 -11.860 4.137 1.00 97.62 97 SER A CA 1
ATOM 738 C C . SER A 1 97 ? 5.035 -12.309 2.692 1.00 97.62 97 SER A C 1
ATOM 740 O O . SER A 1 97 ? 4.033 -12.483 1.987 1.00 97.62 97 SER A O 1
ATOM 742 N N . PHE A 1 98 ? 6.276 -12.470 2.261 1.00 96.31 98 PHE A N 1
ATOM 743 C CA . PHE A 1 98 ? 6.667 -12.835 0.904 1.00 96.31 98 PHE A CA 1
ATOM 744 C C . PHE A 1 98 ? 7.452 -14.149 0.926 1.00 96.31 98 PHE A C 1
ATOM 746 O O . PHE A 1 98 ? 7.942 -14.570 1.965 1.00 96.31 98 PHE A O 1
ATOM 753 N N . GLU A 1 99 ? 7.625 -14.789 -0.233 1.00 94.62 99 GLU A N 1
ATOM 754 C CA . GLU A 1 99 ? 8.488 -15.981 -0.339 1.00 94.62 99 GLU A CA 1
ATOM 755 C C . GLU A 1 99 ? 9.939 -15.690 0.081 1.00 94.62 99 GLU A C 1
ATOM 757 O O . GLU A 1 99 ? 10.626 -16.553 0.623 1.00 94.62 99 GLU A O 1
ATOM 762 N N . ASN A 1 100 ? 10.406 -14.458 -0.155 1.00 95.94 100 ASN A N 1
ATOM 763 C CA . ASN A 1 100 ? 11.660 -13.961 0.392 1.00 95.94 100 ASN A CA 1
ATOM 764 C C . ASN A 1 100 ? 11.389 -13.154 1.666 1.00 95.94 100 ASN A C 1
ATOM 766 O O . ASN A 1 100 ? 11.054 -11.971 1.587 1.00 95.94 100 ASN A O 1
ATOM 770 N N . ASN A 1 101 ? 11.648 -13.762 2.823 1.00 96.56 101 ASN A N 1
ATOM 771 C CA . ASN A 1 101 ? 11.432 -13.150 4.137 1.00 96.56 101 ASN A CA 1
ATOM 772 C C . ASN A 1 101 ? 12.249 -11.860 4.372 1.00 96.56 101 ASN A C 1
ATOM 774 O O . ASN A 1 101 ? 11.976 -11.117 5.311 1.00 96.56 101 ASN A O 1
ATOM 778 N N . ALA A 1 102 ? 13.269 -11.560 3.553 1.00 96.75 102 ALA A N 1
ATOM 779 C CA . ALA A 1 102 ? 13.964 -10.267 3.600 1.00 96.75 102 ALA A CA 1
ATOM 780 C C . ALA A 1 102 ? 13.047 -9.087 3.225 1.00 96.75 102 ALA A C 1
ATOM 782 O O . ALA A 1 102 ? 13.334 -7.946 3.586 1.00 96.75 102 ALA A O 1
ATOM 783 N N . LEU A 1 103 ? 11.951 -9.363 2.516 1.00 96.94 103 LEU A N 1
ATOM 784 C CA . LEU A 1 103 ? 10.975 -8.385 2.047 1.00 96.94 103 LEU A CA 1
ATOM 785 C C . LEU A 1 103 ? 9.763 -8.242 2.977 1.00 96.94 103 LEU A C 1
ATOM 787 O O . LEU A 1 103 ? 8.926 -7.365 2.750 1.00 96.94 103 LEU A O 1
ATOM 791 N N . ASP A 1 104 ? 9.663 -9.093 4.001 1.00 97.75 104 ASP A N 1
ATOM 792 C CA . ASP A 1 104 ? 8.569 -9.067 4.965 1.00 97.75 104 ASP A CA 1
ATOM 793 C C . ASP A 1 104 ? 8.517 -7.723 5.686 1.00 97.75 104 ASP A C 1
ATOM 795 O O . ASP A 1 104 ? 9.538 -7.116 6.024 1.00 97.75 104 ASP A O 1
ATOM 799 N N . THR A 1 105 ? 7.303 -7.243 5.926 1.00 97.06 105 THR A N 1
ATOM 800 C CA . THR A 1 105 ? 7.094 -5.977 6.620 1.00 97.06 105 THR A CA 1
ATOM 801 C C . THR A 1 105 ? 5.796 -6.009 7.404 1.00 97.06 105 THR A C 1
ATOM 803 O O . THR A 1 105 ? 4.774 -6.507 6.925 1.00 97.06 105 THR A O 1
ATOM 806 N N . ASP A 1 106 ? 5.828 -5.438 8.603 1.00 97.88 106 ASP A N 1
ATOM 807 C CA . ASP A 1 106 ? 4.622 -5.146 9.360 1.00 97.88 106 ASP A CA 1
ATOM 808 C C . ASP A 1 106 ? 4.645 -3.723 9.909 1.00 97.88 106 ASP A C 1
ATOM 810 O O . ASP A 1 106 ? 5.694 -3.122 10.182 1.00 97.88 106 ASP A O 1
ATOM 814 N N . LEU A 1 107 ? 3.445 -3.178 10.042 1.00 98.31 107 LEU A N 1
ATOM 815 C CA . LEU A 1 107 ? 3.221 -1.861 10.588 1.00 98.31 107 LEU A CA 1
ATOM 816 C C . LEU A 1 107 ? 1.920 -1.808 11.371 1.00 98.31 107 LEU A C 1
ATOM 818 O O . LEU A 1 107 ? 0.980 -2.572 11.142 1.00 98.31 107 LEU A O 1
ATOM 822 N N . ASN A 1 108 ? 1.846 -0.829 12.261 1.00 98.00 108 ASN A N 1
ATOM 823 C CA . ASN A 1 108 ? 0.619 -0.481 12.951 1.00 98.00 108 ASN A CA 1
ATOM 824 C C . ASN A 1 108 ? 0.461 1.030 13.112 1.00 98.00 108 ASN A C 1
ATOM 826 O O . ASN A 1 108 ? 1.424 1.795 13.042 1.00 98.00 108 ASN A O 1
ATOM 830 N N . PHE A 1 109 ? -0.770 1.475 13.327 1.00 97.06 109 PHE A N 1
ATOM 831 C CA . PHE A 1 109 ? -1.079 2.865 13.650 1.00 97.06 109 PHE A CA 1
ATOM 832 C C . PHE A 1 109 ? -2.362 2.959 14.477 1.00 97.06 109 PHE A C 1
ATOM 834 O O . PHE A 1 109 ? -3.238 2.098 14.411 1.00 97.06 109 PHE A O 1
ATOM 841 N N . ALA A 1 110 ? -2.471 4.008 15.289 1.00 94.38 110 ALA A N 1
ATOM 842 C CA . ALA A 1 110 ? -3.645 4.253 16.119 1.00 94.38 110 ALA A CA 1
ATOM 843 C C . ALA A 1 110 ? -4.635 5.179 15.403 1.00 94.38 110 ALA A C 1
ATOM 845 O O . ALA A 1 110 ? -4.282 5.893 14.464 1.00 94.38 110 ALA A O 1
ATOM 846 N N . THR A 1 111 ? -5.859 5.263 15.920 1.00 92.81 111 THR A N 1
ATOM 847 C CA . THR A 1 111 ? -6.877 6.227 15.459 1.00 92.81 111 THR A CA 1
ATOM 848 C C . THR A 1 111 ? -6.424 7.691 15.552 1.00 92.81 111 THR A C 1
ATOM 850 O O . THR A 1 111 ? -6.935 8.545 14.830 1.00 92.81 111 THR A O 1
ATOM 853 N N . THR A 1 112 ? -5.441 7.990 16.407 1.00 92.56 112 THR A N 1
ATOM 854 C CA . THR A 1 112 ? -4.841 9.324 16.572 1.00 92.56 112 THR A CA 1
ATOM 855 C C . THR A 1 112 ? -3.637 9.580 15.662 1.00 92.56 112 THR A C 1
ATOM 857 O O . THR A 1 112 ? -3.122 10.698 15.648 1.00 92.56 112 THR A O 1
ATOM 860 N N . SER A 1 113 ? -3.145 8.571 14.933 1.00 94.69 113 SER A N 1
ATOM 861 C CA . SER A 1 113 ? -1.994 8.725 14.040 1.00 94.69 113 SER A CA 1
ATOM 862 C C . SER A 1 113 ? -2.332 9.663 12.881 1.00 94.69 113 SER A C 1
ATOM 864 O O . SER A 1 113 ? -3.401 9.567 12.278 1.00 94.69 113 SER A O 1
ATOM 866 N N . LYS A 1 114 ? -1.416 10.583 12.560 1.00 94.69 114 LYS A N 1
ATOM 867 C CA . LYS A 1 114 ? -1.617 11.571 11.489 1.00 94.69 114 LYS A CA 1
ATOM 868 C C . LYS A 1 114 ? -0.847 11.215 10.223 1.00 94.69 114 LYS A C 1
ATOM 870 O O . LYS A 1 114 ? -1.469 11.020 9.185 1.00 94.69 114 LYS A O 1
ATOM 875 N N . SER A 1 115 ? 0.475 11.109 10.337 1.00 94.19 115 SER A N 1
ATOM 876 C CA . SER A 1 115 ? 1.395 11.083 9.192 1.00 94.19 115 SER A CA 1
ATOM 877 C C . SER A 1 115 ? 2.489 10.020 9.279 1.00 94.19 115 SER A C 1
ATOM 879 O O . SER A 1 115 ? 3.349 9.978 8.409 1.00 94.19 115 SER A O 1
ATOM 881 N N . GLU A 1 116 ? 2.491 9.185 10.318 1.00 97.06 116 GLU A N 1
ATOM 882 C CA . GLU A 1 116 ? 3.508 8.150 10.518 1.00 97.06 116 GLU A CA 1
ATOM 883 C C . GLU A 1 116 ? 2.865 6.864 11.041 1.00 97.06 116 GLU A C 1
ATOM 885 O O . GLU A 1 116 ? 1.975 6.900 11.903 1.00 97.06 116 GLU A O 1
ATOM 890 N N . VAL A 1 117 ? 3.333 5.731 10.517 1.00 97.94 117 VAL A N 1
ATOM 891 C CA . VAL A 1 117 ? 3.067 4.401 11.079 1.00 97.94 117 VAL A CA 1
ATOM 892 C C . VAL A 1 117 ? 4.155 4.032 12.093 1.00 97.94 117 VAL A C 1
ATOM 894 O O . VAL A 1 117 ? 5.195 4.683 12.194 1.00 97.94 117 VAL A O 1
ATOM 897 N N . VAL A 1 118 ? 3.946 2.960 12.845 1.00 98.00 118 VAL A N 1
ATOM 898 C CA . VAL A 1 118 ? 4.973 2.303 13.659 1.00 98.00 118 VAL A CA 1
ATOM 899 C C . VAL A 1 118 ? 5.371 1.014 12.955 1.00 98.00 118 VAL A C 1
ATOM 901 O O . VAL A 1 118 ? 4.510 0.183 12.692 1.00 98.00 118 VAL A O 1
ATOM 904 N N . ILE A 1 119 ? 6.661 0.847 12.660 1.00 97.94 119 ILE A N 1
ATOM 905 C CA . ILE A 1 119 ? 7.199 -0.376 12.046 1.00 97.94 119 ILE A CA 1
ATOM 906 C C . ILE A 1 119 ? 7.508 -1.391 13.148 1.00 97.94 119 ILE A C 1
ATOM 908 O O . ILE A 1 119 ? 8.355 -1.110 14.010 1.00 97.94 119 ILE A O 1
ATOM 912 N N . GLY A 1 120 ? 6.859 -2.557 13.119 1.00 94.25 120 GLY A N 1
ATOM 913 C CA . GLY A 1 120 ? 7.237 -3.678 13.981 1.00 94.25 120 GLY A CA 1
ATOM 914 C C . GLY A 1 120 ? 8.488 -4.348 13.426 1.00 94.25 120 GLY A C 1
ATOM 915 O O . GLY A 1 120 ? 9.592 -4.101 13.931 1.00 94.25 120 GLY A O 1
ATOM 916 N N . SER A 1 121 ? 8.332 -5.099 12.337 1.00 91.88 121 SER A N 1
ATOM 917 C CA . SER A 1 121 ? 9.410 -5.765 11.599 1.00 91.88 121 SER A CA 1
ATOM 918 C C . SER A 1 121 ? 9.878 -4.922 10.420 1.00 91.88 121 SER A C 1
ATOM 920 O O . SER A 1 121 ? 9.124 -4.580 9.505 1.00 91.88 121 SER A O 1
ATOM 922 N N . LEU A 1 122 ? 11.164 -4.581 10.462 1.00 94.00 122 LEU A N 1
ATOM 923 C CA . LEU A 1 122 ? 11.848 -3.849 9.407 1.00 94.00 122 LEU A CA 1
ATOM 924 C C . LEU A 1 122 ? 12.205 -4.812 8.267 1.00 94.00 122 LEU A C 1
ATOM 926 O O . LEU A 1 122 ? 1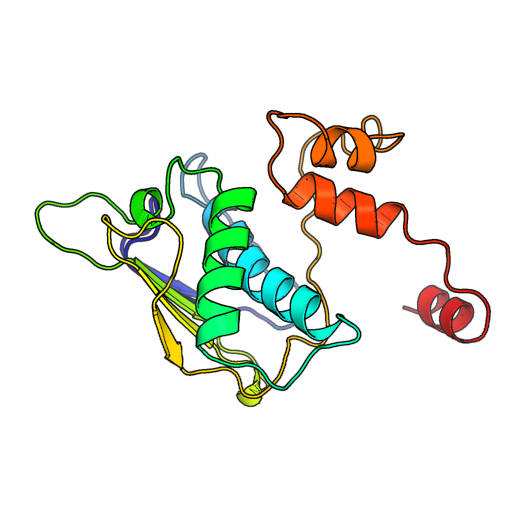2.901 -5.799 8.510 1.00 94.00 122 LEU A O 1
ATOM 930 N N . SER A 1 123 ? 11.777 -4.495 7.041 1.00 94.62 123 SER A N 1
ATOM 931 C CA . SER A 1 123 ? 12.240 -5.205 5.848 1.00 94.62 123 SER A CA 1
ATOM 932 C C . SER A 1 123 ? 13.746 -5.000 5.678 1.00 94.62 123 SER A C 1
ATOM 934 O O . SER A 1 123 ? 14.266 -3.909 5.913 1.00 94.62 123 SER A O 1
ATOM 936 N N . LYS A 1 124 ? 14.465 -6.051 5.290 1.00 95.81 124 LYS A N 1
ATOM 937 C CA . LYS A 1 124 ? 15.921 -6.003 5.084 1.00 95.81 124 LYS A CA 1
ATOM 938 C C . LYS A 1 124 ? 16.287 -5.403 3.730 1.00 95.81 124 LYS A C 1
ATOM 940 O O . LYS A 1 124 ? 17.334 -4.781 3.620 1.00 95.81 124 LYS A O 1
ATOM 945 N N . ASP A 1 125 ? 15.402 -5.553 2.747 1.00 96.62 125 ASP A N 1
ATOM 946 C CA . ASP A 1 125 ? 15.562 -5.035 1.391 1.00 96.62 125 ASP A CA 1
ATOM 947 C C . ASP A 1 125 ? 14.316 -4.273 0.918 1.00 96.62 125 ASP A C 1
ATOM 949 O O . ASP A 1 125 ? 13.234 -4.348 1.513 1.00 96.62 125 ASP A O 1
ATOM 953 N N . TRP A 1 126 ? 14.486 -3.518 -0.167 1.00 96.94 126 TRP A N 1
ATOM 954 C CA . TRP A 1 126 ? 13.390 -2.885 -0.896 1.00 96.94 126 TRP A CA 1
ATOM 955 C C . TRP A 1 126 ? 12.687 -3.884 -1.807 1.00 96.94 126 TRP A C 1
ATOM 957 O O . TRP A 1 126 ? 13.311 -4.791 -2.361 1.00 96.94 126 TRP A O 1
ATOM 967 N N . GLN A 1 127 ? 11.393 -3.673 -2.037 1.00 96.81 127 GLN A N 1
ATOM 968 C CA . GLN A 1 127 ? 10.652 -4.456 -3.019 1.00 96.81 127 GLN A CA 1
ATOM 969 C C . GLN A 1 127 ? 11.259 -4.262 -4.420 1.00 96.81 127 GLN A C 1
ATOM 971 O O . GLN A 1 127 ? 11.296 -3.140 -4.928 1.00 96.81 127 GLN A O 1
ATOM 976 N N . PRO A 1 128 ? 11.721 -5.333 -5.092 1.00 92.69 128 PRO A N 1
ATOM 977 C CA . PRO A 1 128 ? 12.468 -5.203 -6.344 1.00 92.69 128 PRO A CA 1
ATOM 978 C C . PRO A 1 128 ? 11.580 -4.782 -7.523 1.00 92.69 128 PRO A C 1
ATOM 980 O O . PRO A 1 128 ? 12.068 -4.285 -8.540 1.00 92.69 128 PRO A O 1
ATOM 983 N N . LYS A 1 129 ? 10.266 -5.000 -7.414 1.00 90.12 129 LYS A N 1
ATOM 984 C CA . LYS A 1 129 ? 9.278 -4.686 -8.446 1.00 90.12 129 LYS A CA 1
ATOM 985 C C .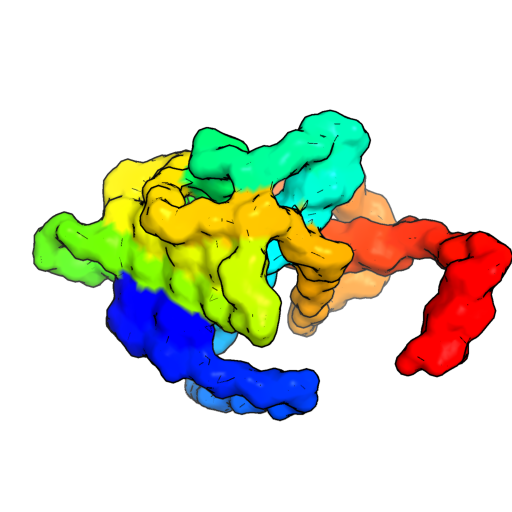 LYS A 1 129 ? 8.165 -3.842 -7.843 1.00 90.12 129 LYS A C 1
ATOM 987 O O . LYS A 1 129 ? 7.585 -4.217 -6.830 1.00 90.12 129 LYS A O 1
ATOM 992 N N . ALA A 1 130 ? 7.843 -2.731 -8.505 1.00 90.56 130 ALA A N 1
ATOM 993 C CA . ALA A 1 130 ? 6.638 -1.985 -8.176 1.00 90.56 130 ALA A CA 1
ATOM 994 C C . ALA A 1 130 ? 5.412 -2.760 -8.682 1.00 90.56 130 ALA A C 1
ATOM 996 O O . ALA A 1 130 ? 5.451 -3.278 -9.805 1.00 90.56 130 ALA A O 1
ATOM 997 N N . PRO A 1 131 ? 4.340 -2.841 -7.883 1.00 94.94 131 PRO A N 1
ATOM 998 C CA . PRO A 1 131 ? 3.079 -3.406 -8.320 1.00 94.94 131 PRO A CA 1
ATOM 999 C C . PRO A 1 131 ? 2.386 -2.442 -9.292 1.00 94.94 131 PRO A C 1
ATOM 1001 O O . PRO A 1 131 ? 2.668 -1.242 -9.317 1.00 94.94 131 PRO A O 1
ATOM 1004 N N . VAL A 1 132 ? 1.434 -2.963 -10.062 1.00 92.69 132 VAL A N 1
ATOM 1005 C CA . VAL A 1 132 ? 0.574 -2.164 -10.943 1.00 92.69 132 VAL A CA 1
ATOM 1006 C C . VAL A 1 132 ? -0.857 -2.268 -10.439 1.00 92.69 132 VAL A C 1
ATOM 1008 O O . VAL A 1 132 ? -1.364 -3.371 -10.246 1.00 92.69 132 VAL A O 1
ATOM 1011 N N . PHE A 1 133 ? -1.504 -1.125 -10.223 1.00 93.38 133 PHE A N 1
ATOM 1012 C CA . PHE A 1 133 ? -2.928 -1.062 -9.920 1.00 93.38 133 PHE A CA 1
ATOM 1013 C C . PHE A 1 133 ? -3.645 -0.512 -11.146 1.00 93.38 133 PHE A C 1
ATOM 1015 O O . PHE A 1 133 ? -3.380 0.612 -11.562 1.00 93.38 133 PHE A O 1
ATOM 1022 N N . LEU A 1 134 ? -4.527 -1.312 -11.742 1.00 89.25 134 LEU A N 1
ATOM 1023 C CA . LEU A 1 134 ? -5.306 -0.903 -12.905 1.00 89.25 134 LEU A CA 1
ATOM 1024 C C . LEU A 1 134 ? -6.634 -0.298 -12.425 1.00 89.25 134 LEU A C 1
ATOM 1026 O O . LEU A 1 134 ? -7.485 -1.037 -11.919 1.00 89.25 134 LEU A O 1
ATOM 1030 N N . PRO A 1 135 ? -6.829 1.029 -12.522 1.00 80.38 135 PRO A N 1
ATOM 1031 C CA . PRO A 1 135 ? -8.081 1.648 -12.123 1.00 80.38 135 PRO A CA 1
ATOM 1032 C C . PRO A 1 135 ? -9.215 1.256 -13.077 1.00 80.38 135 PRO A C 1
ATOM 1034 O O . PRO A 1 135 ? -9.022 1.064 -14.273 1.00 80.38 135 PRO A O 1
ATOM 1037 N N . ILE A 1 136 ? -10.425 1.174 -12.527 1.00 71.06 136 ILE A N 1
ATOM 1038 C CA . ILE A 1 136 ? -11.643 0.767 -13.248 1.00 71.06 136 ILE A CA 1
ATOM 1039 C C . ILE A 1 136 ? -12.289 1.888 -14.085 1.00 71.06 136 ILE A C 1
ATOM 1041 O O . ILE A 1 136 ? -13.258 1.629 -14.792 1.00 71.06 136 ILE A O 1
ATOM 1045 N N . ARG A 1 137 ? -11.816 3.139 -13.972 1.00 75.12 137 ARG A N 1
ATOM 1046 C CA . ARG A 1 137 ? -12.329 4.304 -14.725 1.00 75.12 137 ARG A CA 1
ATOM 1047 C C . ARG A 1 137 ? -11.394 4.657 -15.886 1.00 75.12 137 ARG A C 1
ATOM 1049 O O . ARG A 1 137 ? -10.279 4.152 -15.941 1.00 75.12 137 ARG A O 1
ATOM 1056 N N . GLU A 1 138 ? -11.847 5.532 -16.787 1.00 70.12 138 GLU A N 1
ATOM 1057 C CA . GLU A 1 138 ? -11.170 5.937 -18.032 1.00 70.12 138 GLU A CA 1
ATOM 1058 C C . GLU A 1 138 ? -9.754 6.520 -17.839 1.00 70.12 138 GLU A C 1
ATOM 1060 O O . GLU A 1 138 ? -9.533 7.726 -17.897 1.00 70.12 138 GLU A O 1
ATOM 1065 N N . LEU A 1 139 ? -8.760 5.659 -17.636 1.00 71.94 139 LEU A N 1
ATOM 1066 C CA . LEU A 1 139 ? -7.366 6.065 -17.461 1.00 71.94 139 LEU A CA 1
ATOM 1067 C C . LEU A 1 139 ? -6.757 6.608 -18.762 1.00 71.94 139 LEU A C 1
ATOM 1069 O O . LEU A 1 139 ? -6.018 7.588 -18.743 1.00 71.94 139 LEU A O 1
ATOM 1073 N N . LEU A 1 140 ? -7.077 5.977 -19.897 1.00 64.88 140 LEU A N 1
ATOM 1074 C CA . LEU A 1 140 ? -6.460 6.283 -21.192 1.00 64.88 140 LEU A CA 1
ATOM 1075 C C . LEU A 1 140 ? -6.901 7.637 -21.755 1.00 64.88 140 LEU A C 1
ATOM 1077 O O . LEU A 1 140 ? -6.087 8.335 -22.353 1.00 64.88 140 LEU A O 1
ATOM 1081 N N . THR A 1 141 ? -8.154 8.033 -21.521 1.00 71.94 141 THR A N 1
ATOM 1082 C CA . THR A 1 141 ? -8.665 9.355 -21.912 1.00 71.94 141 THR A CA 1
ATOM 1083 C C . THR A 1 141 ? -8.010 10.467 -21.091 1.00 71.94 141 THR A C 1
ATOM 1085 O O . THR A 1 141 ? -7.753 11.551 -21.605 1.00 71.94 141 THR A O 1
ATOM 1088 N N . LEU A 1 142 ? -7.722 10.194 -19.814 1.00 68.06 142 LEU A N 1
ATOM 1089 C CA . LEU A 1 142 ? -7.148 11.169 -18.888 1.00 68.06 142 LEU A CA 1
ATOM 1090 C C . LEU A 1 142 ? -5.635 11.321 -19.046 1.00 68.06 142 LEU A C 1
ATOM 1092 O O . LEU A 1 142 ? -5.121 12.395 -18.765 1.00 68.06 142 LEU A O 1
ATOM 1096 N N . TYR A 1 143 ? -4.932 10.274 -19.487 1.00 71.50 143 TYR A N 1
ATOM 1097 C CA . TYR A 1 143 ? -3.469 10.189 -19.488 1.00 71.50 143 TYR A CA 1
ATOM 1098 C C . TYR A 1 143 ? -2.727 11.433 -20.031 1.00 71.50 143 TYR A C 1
ATOM 1100 O O . TYR A 1 143 ? -1.779 11.869 -19.364 1.00 71.50 143 TYR A O 1
ATOM 1108 N N . PRO A 1 144 ? -3.113 12.051 -21.170 1.00 78.25 144 PRO A N 1
ATOM 1109 C CA . PRO A 1 144 ? -2.412 13.225 -21.687 1.00 78.25 144 PRO A CA 1
ATOM 1110 C C . PRO A 1 144 ? -2.417 14.391 -20.685 1.00 78.25 144 PRO A C 1
ATOM 1112 O O . PRO A 1 144 ? -3.445 14.999 -20.408 1.00 78.25 144 PRO A O 1
ATOM 1115 N N . GLY A 1 145 ? -1.246 14.713 -20.132 1.00 78.31 145 GLY A N 1
ATOM 1116 C CA . GLY A 1 145 ? -1.082 15.804 -19.166 1.00 78.31 145 GLY A CA 1
ATOM 1117 C C . GLY A 1 145 ? -1.527 15.488 -17.731 1.00 78.31 145 GLY A C 1
ATOM 1118 O O . GLY A 1 145 ? -1.262 16.300 -16.844 1.00 78.31 145 GLY A O 1
ATOM 1119 N N . PHE A 1 146 ? -2.114 14.312 -17.457 1.00 86.56 146 PHE A N 1
ATOM 1120 C CA . PHE A 1 146 ? -2.642 13.962 -16.129 1.00 86.56 146 PHE A CA 1
ATOM 1121 C C . PHE A 1 146 ? -1.611 14.101 -15.015 1.00 86.56 146 PHE A C 1
ATOM 1123 O O . PHE A 1 146 ? -1.903 14.692 -13.983 1.00 86.56 146 PHE A O 1
ATOM 1130 N N . VAL A 1 147 ? -0.406 13.559 -15.223 1.00 86.12 147 VAL A N 1
ATOM 1131 C CA . VAL A 1 147 ? 0.653 13.547 -14.201 1.00 86.12 147 VAL A CA 1
ATOM 1132 C C . VAL A 1 147 ? 0.992 14.971 -13.768 1.00 86.12 147 VAL A C 1
ATOM 1134 O O . VAL A 1 147 ? 1.004 15.263 -12.577 1.00 86.12 147 VAL A O 1
ATOM 1137 N N . SER A 1 148 ? 1.180 15.873 -14.735 1.00 84.56 148 SER A N 1
ATOM 1138 C CA . SER A 1 148 ? 1.474 17.278 -14.454 1.00 84.56 148 SER A CA 1
ATOM 1139 C C . SER A 1 148 ? 0.320 17.963 -13.720 1.00 84.56 148 SER A C 1
ATOM 1141 O O . SER A 1 148 ? 0.556 18.704 -12.768 1.00 84.56 148 SER A O 1
ATOM 1143 N N . ILE A 1 149 ? -0.931 17.697 -14.107 1.00 85.75 149 ILE A N 1
ATOM 1144 C CA . ILE A 1 149 ? -2.090 18.290 -13.429 1.00 85.75 149 ILE A CA 1
ATOM 1145 C C . ILE A 1 149 ? -2.198 17.756 -11.998 1.00 85.75 149 ILE A C 1
ATOM 1147 O O . ILE A 1 149 ? -2.336 18.558 -11.080 1.00 85.75 149 ILE A O 1
ATOM 1151 N N . TYR A 1 150 ? -2.084 16.442 -11.797 1.00 87.81 150 TYR A N 1
ATOM 1152 C CA . TYR A 1 150 ? -2.157 15.800 -10.483 1.00 87.81 150 TYR A CA 1
ATOM 1153 C C . TYR A 1 150 ? -1.089 16.330 -9.522 1.00 87.81 150 TYR A C 1
ATOM 1155 O O . TYR A 1 150 ? -1.367 16.539 -8.347 1.00 87.81 150 TYR A O 1
ATOM 1163 N N . GLU A 1 151 ? 0.136 16.547 -9.999 1.00 86.31 151 GLU A N 1
ATOM 1164 C CA . GLU A 1 151 ? 1.234 17.028 -9.153 1.00 86.31 151 GLU A CA 1
ATOM 1165 C C . GLU A 1 151 ? 1.087 18.498 -8.750 1.00 86.31 151 GLU A C 1
ATOM 1167 O O . GLU A 1 151 ? 1.574 18.888 -7.691 1.00 86.31 151 GLU A O 1
ATOM 1172 N N . ASN A 1 152 ? 0.412 19.305 -9.572 1.00 85.94 152 ASN A N 1
ATOM 1173 C CA . ASN A 1 152 ? 0.326 20.754 -9.383 1.00 85.94 152 ASN A CA 1
ATOM 1174 C C . ASN A 1 152 ? -1.056 21.243 -8.914 1.00 85.94 152 ASN A C 1
ATOM 1176 O O . ASN A 1 152 ? -1.202 22.422 -8.598 1.00 85.94 152 ASN A O 1
ATOM 1180 N N . HIS A 1 153 ? -2.071 20.374 -8.868 1.00 84.06 153 HIS A N 1
ATOM 1181 C CA . HIS A 1 153 ? -3.446 20.739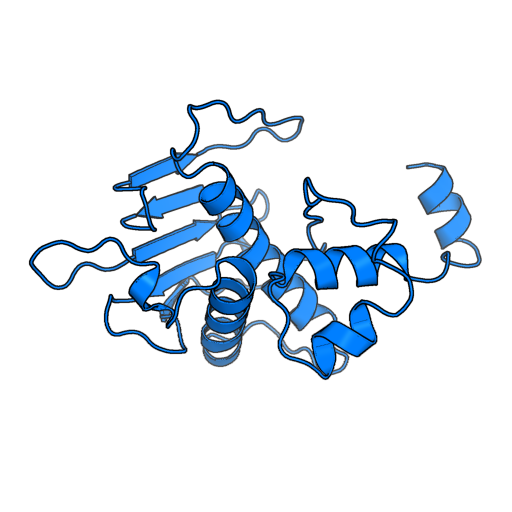 -8.523 1.00 84.06 153 HIS A CA 1
ATOM 1182 C C . HIS A 1 153 ? -4.107 19.703 -7.613 1.00 84.06 153 HIS A C 1
ATOM 1184 O O . HIS A 1 153 ? -3.825 18.509 -7.670 1.00 84.06 153 HIS A O 1
ATOM 1190 N N . TYR A 1 154 ? -5.069 20.160 -6.811 1.00 78.69 154 TYR A N 1
ATOM 1191 C CA . TYR A 1 154 ? -5.936 19.265 -6.055 1.00 78.69 154 TYR A CA 1
ATOM 1192 C C . TYR A 1 154 ? -6.937 18.595 -6.992 1.00 78.69 154 TYR A C 1
ATOM 1194 O O . TYR A 1 154 ? -7.859 19.236 -7.494 1.00 78.69 154 TYR A O 1
ATOM 1202 N N . LEU A 1 155 ? -6.758 17.294 -7.208 1.00 83.69 155 LEU A N 1
ATOM 1203 C CA . LEU A 1 155 ? -7.684 16.472 -7.973 1.00 83.69 155 LEU A CA 1
ATOM 1204 C C . LEU A 1 155 ? -8.452 15.498 -7.077 1.00 83.69 155 LEU A C 1
ATOM 1206 O O . LEU A 1 155 ? -7.995 15.076 -6.013 1.00 83.69 155 LEU A O 1
ATOM 1210 N N . GLU A 1 156 ? -9.620 15.068 -7.548 1.00 84.56 156 GLU A N 1
ATOM 1211 C CA . GLU A 1 156 ? -10.412 14.025 -6.892 1.00 84.56 156 GLU A CA 1
ATOM 1212 C C . GLU A 1 156 ? -9.959 12.592 -7.243 1.00 84.56 156 GLU A C 1
ATOM 1214 O O . GLU A 1 156 ? -10.698 11.630 -7.035 1.00 84.56 156 GLU A O 1
ATOM 1219 N N . PHE A 1 157 ? -8.723 12.426 -7.716 1.00 88.50 157 PHE A N 1
ATOM 1220 C CA . PHE A 1 157 ? -8.123 11.121 -7.987 1.00 88.50 157 PHE A CA 1
ATOM 1221 C C . PHE A 1 157 ? -7.230 10.674 -6.833 1.00 88.50 157 PHE A C 1
ATOM 1223 O O . PHE A 1 157 ? -6.605 11.487 -6.155 1.00 88.50 157 PHE A O 1
ATOM 1230 N N . ASP A 1 158 ? -7.185 9.365 -6.603 1.00 92.81 158 ASP A N 1
ATOM 1231 C CA . ASP A 1 158 ? -6.189 8.767 -5.720 1.00 92.81 158 ASP A CA 1
ATOM 1232 C C . ASP A 1 158 ? -4.885 8.470 -6.470 1.00 92.81 158 ASP A C 1
ATOM 1234 O O . ASP A 1 158 ? -4.859 8.402 -7.702 1.00 92.81 158 ASP A O 1
ATOM 1238 N N . GLU A 1 159 ? -3.800 8.288 -5.720 1.00 94.38 159 GLU A N 1
ATOM 1239 C CA . GLU A 1 159 ? -2.450 8.176 -6.284 1.00 94.38 159 GLU A CA 1
ATOM 1240 C C . GLU A 1 159 ? -2.274 6.986 -7.238 1.00 94.38 159 GLU A C 1
ATOM 1242 O O . GLU A 1 159 ? -1.416 7.048 -8.114 1.00 94.38 159 GLU A O 1
ATOM 1247 N N . THR A 1 160 ? -3.135 5.955 -7.184 1.00 93.88 160 THR A N 1
ATOM 1248 C CA . THR A 1 160 ? -3.033 4.825 -8.127 1.00 93.88 160 THR A CA 1
ATOM 1249 C C . THR A 1 160 ? -3.209 5.252 -9.585 1.00 93.88 160 THR A C 1
ATOM 1251 O O . THR A 1 160 ? -2.611 4.645 -10.471 1.00 93.88 160 THR A O 1
ATOM 1254 N N . TYR A 1 161 ? -3.963 6.326 -9.853 1.00 91.62 161 TYR A N 1
ATOM 1255 C CA . TYR A 1 161 ? -4.090 6.887 -11.202 1.00 91.62 161 TYR A CA 1
ATOM 1256 C C . TYR A 1 161 ? -2.782 7.527 -11.661 1.00 91.62 161 TYR A C 1
ATOM 1258 O O . TYR A 1 161 ? -2.360 7.314 -12.797 1.00 91.62 161 TYR A O 1
ATOM 1266 N N . ARG A 1 162 ? -2.119 8.286 -10.778 1.00 91.38 162 ARG A N 1
ATOM 1267 C CA . ARG A 1 162 ? -0.811 8.881 -11.075 1.00 91.38 162 ARG A CA 1
ATOM 1268 C C . ARG A 1 162 ? 0.212 7.783 -11.336 1.00 91.38 162 ARG A C 1
ATOM 1270 O O . ARG A 1 162 ? 0.903 7.840 -12.350 1.00 91.38 162 ARG A O 1
ATOM 1277 N N . ASP A 1 163 ? 0.272 6.784 -10.462 1.00 92.31 163 ASP A N 1
ATOM 1278 C CA . ASP A 1 163 ? 1.223 5.680 -10.567 1.00 92.31 163 ASP A CA 1
ATOM 1279 C C . ASP A 1 163 ? 1.016 4.885 -11.867 1.00 92.31 163 ASP A C 1
ATOM 1281 O O . ASP A 1 163 ? 1.979 4.584 -12.576 1.00 92.31 163 ASP A O 1
ATOM 1285 N N . ALA A 1 164 ? -0.237 4.610 -12.245 1.00 90.56 164 ALA A N 1
ATOM 1286 C CA . ALA A 1 164 ? -0.558 3.948 -13.507 1.00 90.56 164 ALA A CA 1
ATOM 1287 C C . ALA A 1 164 ? -0.184 4.805 -14.731 1.00 90.56 164 ALA A C 1
ATOM 1289 O O . ALA A 1 164 ? 0.409 4.290 -15.679 1.00 90.56 164 ALA A O 1
ATOM 1290 N N . CYS A 1 165 ? -0.458 6.114 -14.710 1.00 88.50 165 CYS A N 1
ATOM 1291 C CA . CYS A 1 165 ? -0.054 7.035 -15.777 1.00 88.50 165 CYS A CA 1
ATOM 1292 C C . CYS A 1 165 ? 1.472 7.122 -15.930 1.00 88.50 165 CYS A C 1
ATOM 1294 O O . CYS A 1 165 ? 1.968 7.132 -17.054 1.00 88.50 165 CYS A O 1
ATOM 1296 N N . LEU A 1 166 ? 2.233 7.140 -14.832 1.00 87.75 166 LEU A N 1
ATOM 1297 C CA . LEU A 1 166 ? 3.700 7.120 -14.887 1.00 87.75 166 LEU A CA 1
ATOM 1298 C C . LEU A 1 166 ? 4.235 5.851 -15.556 1.00 87.75 166 LEU A C 1
ATOM 1300 O O . LEU A 1 166 ? 5.190 5.917 -16.328 1.00 87.75 166 LEU A O 1
ATOM 1304 N N . LEU A 1 167 ? 3.610 4.703 -15.286 1.00 85.81 167 LEU A N 1
ATOM 1305 C CA . LEU A 1 167 ? 3.966 3.438 -15.928 1.00 85.81 167 LEU A CA 1
ATOM 1306 C C . LEU A 1 167 ? 3.619 3.432 -17.422 1.00 85.81 167 LEU A C 1
ATOM 1308 O O . LEU A 1 167 ? 4.431 2.975 -18.221 1.00 85.81 167 LEU A O 1
ATOM 1312 N N . LEU A 1 168 ? 2.454 3.965 -17.803 1.00 82.81 168 LEU A N 1
ATOM 1313 C CA . LEU A 1 168 ? 2.033 4.082 -19.206 1.00 82.81 168 LEU A CA 1
ATOM 1314 C C . LEU A 1 168 ? 2.914 5.047 -20.009 1.00 82.81 168 LEU A C 1
ATOM 1316 O O . LEU A 1 168 ? 3.144 4.824 -21.195 1.00 82.81 168 LEU A O 1
ATOM 1320 N N . GLY A 1 169 ? 3.398 6.114 -19.371 1.00 77.44 169 GLY A N 1
ATOM 1321 C CA . GLY A 1 169 ? 4.238 7.125 -20.008 1.00 77.44 169 GLY A CA 1
ATOM 1322 C C . GLY A 1 169 ? 5.727 6.831 -20.023 1.00 77.44 169 GLY A C 1
ATOM 1323 O O . GLY A 1 169 ? 6.489 7.597 -20.616 1.00 77.44 169 GLY A O 1
ATOM 1324 N N . ALA A 1 170 ? 6.161 5.738 -19.395 1.00 74.25 170 ALA A N 1
ATOM 1325 C CA . ALA A 1 170 ? 7.551 5.324 -19.448 1.00 74.25 170 ALA A CA 1
ATOM 1326 C C . ALA A 1 170 ? 7.929 5.009 -20.910 1.00 74.25 170 ALA A C 1
ATOM 1328 O O . ALA A 1 170 ? 7.305 4.142 -21.528 1.00 74.25 170 ALA A O 1
ATOM 1329 N N . PRO A 1 171 ? 8.932 5.695 -21.495 1.00 65.12 171 PRO A N 1
ATOM 1330 C CA . PRO A 1 171 ? 9.331 5.437 -22.870 1.00 65.12 171 PRO A CA 1
ATOM 1331 C C . PRO A 1 171 ? 9.755 3.977 -23.026 1.00 65.12 171 PRO A C 1
ATOM 1333 O O . PRO A 1 171 ? 10.393 3.409 -22.134 1.00 65.12 171 PRO A O 1
ATOM 1336 N N . ALA A 1 172 ? 9.417 3.384 -24.175 1.00 62.41 172 ALA A N 1
ATOM 1337 C CA . ALA A 1 172 ? 9.797 2.015 -24.491 1.00 62.41 172 ALA A CA 1
ATOM 1338 C C . ALA A 1 172 ? 11.299 1.813 -24.242 1.00 62.41 172 ALA A C 1
ATOM 1340 O O . ALA A 1 172 ? 12.140 2.622 -24.653 1.00 62.41 172 ALA A O 1
ATOM 1341 N N . LEU A 1 173 ? 11.630 0.737 -23.526 1.00 62.78 173 LEU A N 1
ATOM 1342 C CA . LEU A 1 173 ? 13.014 0.387 -23.238 1.00 62.78 173 LEU A CA 1
ATOM 1343 C C . LEU A 1 173 ? 13.721 0.156 -24.572 1.00 62.78 173 LEU A C 1
ATOM 1345 O O . LEU A 1 173 ? 13.353 -0.767 -25.279 1.00 62.78 173 LEU A O 1
ATOM 1349 N N . LYS A 1 174 ? 14.732 0.959 -24.914 1.00 51.91 174 LYS A N 1
ATOM 1350 C CA . LYS A 1 174 ? 15.538 0.730 -26.122 1.00 51.91 174 LYS A CA 1
ATOM 1351 C C . LYS A 1 174 ? 16.552 -0.396 -25.896 1.00 51.91 174 LYS A C 1
ATOM 1353 O O . LYS A 1 174 ? 17.189 -0.469 -24.840 1.00 51.91 174 LYS A O 1
ATOM 1358 N N . GLY A 1 175 ? 16.769 -1.236 -26.908 1.00 62.97 175 GLY A N 1
ATOM 1359 C CA . GLY A 1 175 ? 17.904 -2.170 -26.959 1.00 62.97 175 GLY A CA 1
ATOM 1360 C C . GLY A 1 175 ? 17.629 -3.548 -26.331 1.00 62.97 175 GLY A C 1
ATOM 1361 O O . GLY A 1 175 ? 16.530 -4.074 -26.460 1.00 62.97 175 GLY A O 1
ATOM 1362 N N . PRO A 1 176 ? 18.597 -4.204 -25.658 1.00 57.72 176 PRO A N 1
ATOM 1363 C CA . PRO A 1 176 ? 18.437 -5.589 -25.181 1.00 57.72 176 PRO A CA 1
ATOM 1364 C C . PRO A 1 176 ? 17.242 -5.808 -24.237 1.00 57.72 176 PRO A C 1
ATOM 1366 O O . PRO A 1 176 ? 16.689 -6.905 -24.173 1.00 57.72 176 PRO A O 1
ATOM 1369 N N . ARG A 1 177 ? 16.830 -4.758 -23.515 1.00 57.28 177 ARG A N 1
ATOM 1370 C CA . ARG A 1 177 ? 15.657 -4.771 -22.628 1.00 57.28 177 ARG A CA 1
ATOM 1371 C C . ARG A 1 177 ? 14.327 -4.706 -23.392 1.00 57.28 177 ARG A C 1
ATOM 1373 O O . ARG A 1 177 ? 13.345 -5.229 -22.885 1.00 57.28 177 ARG A O 1
ATOM 1380 N N . GLU A 1 178 ? 14.320 -4.160 -24.609 1.00 60.31 178 GLU A N 1
ATOM 1381 C CA . GLU A 1 178 ? 13.181 -4.161 -25.542 1.00 60.31 178 GLU A CA 1
ATOM 1382 C C . GLU A 1 178 ? 12.821 -5.589 -25.955 1.00 60.31 178 GLU A C 1
ATOM 1384 O O . GLU A 1 178 ? 11.695 -6.042 -25.772 1.00 60.31 178 GLU A O 1
ATOM 1389 N N . LYS A 1 179 ? 13.828 -6.343 -26.417 1.00 55.78 179 LYS A N 1
ATOM 1390 C CA . LYS A 1 179 ? 13.669 -7.736 -26.858 1.00 55.78 179 LYS A CA 1
ATOM 1391 C C . LYS A 1 179 ? 13.193 -8.649 -25.731 1.00 55.78 179 LYS A C 1
ATOM 1393 O O . LYS A 1 179 ? 12.425 -9.567 -25.977 1.00 55.78 179 LYS A O 1
ATOM 1398 N N . LYS A 1 180 ? 13.644 -8.380 -24.501 1.00 57.19 180 LYS A N 1
ATOM 1399 C CA . LYS A 1 180 ? 13.268 -9.140 -23.304 1.00 57.19 180 LYS A CA 1
ATOM 1400 C C . LYS A 1 180 ? 11.859 -8.800 -22.807 1.00 57.19 180 LYS A C 1
ATOM 1402 O O . LYS A 1 180 ? 11.192 -9.673 -22.271 1.00 57.19 180 LYS A O 1
ATOM 1407 N N . ALA A 1 181 ? 11.414 -7.554 -22.985 1.00 59.12 181 ALA A N 1
ATOM 1408 C CA . ALA A 1 181 ? 10.043 -7.143 -22.690 1.00 59.12 181 ALA A CA 1
ATOM 1409 C C . ALA A 1 181 ? 9.043 -7.683 -23.726 1.00 59.12 181 ALA A C 1
ATOM 1411 O O . ALA A 1 181 ? 7.948 -8.063 -23.349 1.00 59.12 181 ALA A O 1
ATOM 1412 N N . ALA A 1 182 ? 9.433 -7.782 -25.002 1.00 54.69 182 ALA A N 1
ATOM 1413 C CA . ALA A 1 182 ? 8.613 -8.379 -26.061 1.00 54.69 182 ALA A CA 1
ATOM 1414 C C . ALA A 1 182 ? 8.448 -9.910 -25.949 1.00 54.69 182 ALA A C 1
ATOM 1416 O O . ALA A 1 182 ? 7.601 -10.484 -26.624 1.00 54.69 182 ALA A O 1
ATOM 1417 N N . SER A 1 183 ? 9.284 -10.572 -25.142 1.00 49.94 183 SER A N 1
ATOM 1418 C CA . SER A 1 183 ? 9.256 -12.025 -24.924 1.00 49.94 183 SER A CA 1
ATOM 1419 C C . SER A 1 183 ? 8.607 -12.455 -23.602 1.00 49.94 183 SER A C 1
ATOM 1421 O O . SER A 1 183 ? 8.613 -13.647 -23.301 1.00 49.94 183 SER A O 1
ATOM 1423 N N . LEU A 1 184 ? 8.161 -11.497 -22.781 1.00 50.31 184 LEU A N 1
ATOM 1424 C CA . LEU A 1 184 ? 7.422 -11.719 -21.531 1.00 50.31 184 LEU A CA 1
ATOM 1425 C C . LEU A 1 184 ? 5.918 -11.646 -21.799 1.00 50.31 184 LEU A C 1
ATOM 1427 O O . LEU A 1 184 ? 5.192 -12.392 -21.110 1.00 50.31 184 LEU A O 1
#

Radius of gyration: 17.2 Å; chains: 1; bounding box: 41×39×50 Å

Sequence (184 aa):
MIIKNLTVFAEAELTFSAGLNVIVGENGCGKSHLLKSAYSLIAASAEEGRKLSASVPTKTILQKVYAYKLVNILRPETLGRLARRKQGRERCELALSFENNALDTDLNFATTSKSEVVIGSLSKDWQPKAPVFLPIRELLTLYPGFVSIYENHYLEFDETYRDACLLLGAPALKGPREKKAASL